Protein AF-A0A8B6H7T1-F1 (afdb_monomer_lite)

Secondary structure (DSSP, 8-state):
--SHHHHHHHHHHHHHHHHHHHHHHHHHHHHT------------SSS-SSSPPPPSSGGG--BS-TT-TT--HHHHHHTTPEE-TT--STTS-SEE--TT-S-EEEEPS--EE-SSEEEEEEEEES--TTGGGSPBPSSEEEEEEEEETTEEEEEEEESSS------------SSPPPGGG--EEEEEEETTTTEEEEEETTT--EEEETTSS--EEBSS-EE-----S-S------SS--SSSS---SS-----------S---TTSTTSS--

Organism: Mytilus galloprovincialis (NCBI:txid29158)

pLDDT: mean 86.05, std 16.71, range [35.59, 98.69]

Structure (mmCIF, N/CA/C/O backbone):
data_AF-A0A8B6H7T1-F1
#
_entry.id   AF-A0A8B6H7T1-F1
#
loop_
_atom_site.group_PDB
_atom_site.id
_atom_site.type_symbol
_atom_site.label_atom_id
_atom_site.label_alt_id
_atom_site.label_comp_id
_atom_site.label_asym_id
_atom_site.label_entity_id
_atom_site.label_seq_id
_atom_site.pdbx_PDB_ins_code
_atom_site.Cartn_x
_atom_site.Cartn_y
_atom_site.Cartn_z
_atom_site.occupancy
_at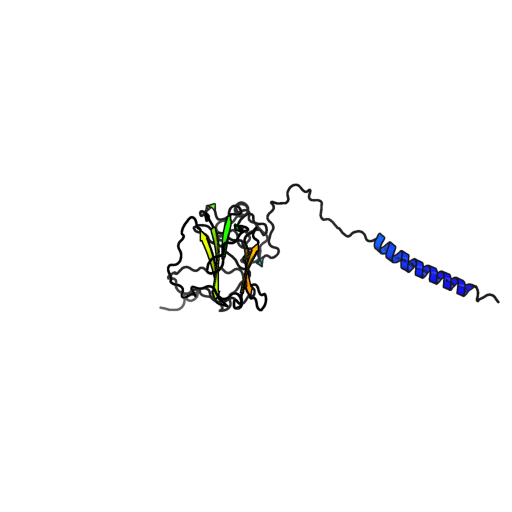om_site.B_iso_or_equiv
_atom_site.auth_seq_id
_atom_site.auth_comp_id
_atom_site.auth_asym_id
_atom_site.auth_atom_id
_atom_site.pdbx_PDB_model_num
ATOM 1 N N . MET A 1 1 ? 23.400 -93.603 19.723 1.00 50.97 1 MET A N 1
ATOM 2 C CA . MET A 1 1 ? 23.000 -92.330 20.373 1.00 50.97 1 MET A CA 1
ATOM 3 C C . MET A 1 1 ? 23.974 -91.205 20.002 1.00 50.97 1 MET A C 1
ATOM 5 O O . MET A 1 1 ? 24.850 -90.888 20.786 1.00 50.97 1 MET A O 1
ATOM 9 N N . SER A 1 2 ? 23.876 -90.616 18.800 1.00 53.06 2 SER A N 1
ATOM 10 C CA . SER A 1 2 ? 24.761 -89.501 18.387 1.00 53.06 2 SER A CA 1
ATOM 11 C C . SER A 1 2 ? 24.172 -88.674 17.228 1.00 53.06 2 SER A C 1
ATOM 13 O O . SER A 1 2 ? 24.757 -88.554 16.160 1.00 53.06 2 SER A O 1
ATOM 15 N N . LYS A 1 3 ? 22.945 -88.152 17.388 1.00 52.53 3 LYS A N 1
ATOM 16 C CA . LYS A 1 3 ? 22.354 -87.184 16.429 1.00 52.53 3 LYS A CA 1
ATOM 17 C C . LYS A 1 3 ? 21.670 -85.972 17.089 1.00 52.53 3 LYS A C 1
ATOM 19 O O . LYS A 1 3 ? 21.499 -84.947 16.438 1.00 52.53 3 LYS A O 1
ATOM 24 N N . ASN A 1 4 ? 21.393 -86.016 18.399 1.00 54.66 4 ASN A N 1
ATOM 25 C CA . ASN A 1 4 ? 20.744 -84.913 19.131 1.00 54.66 4 ASN A CA 1
ATOM 26 C C . ASN A 1 4 ? 21.708 -83.885 19.760 1.00 54.66 4 ASN A C 1
ATOM 28 O O . ASN A 1 4 ? 21.257 -82.832 20.204 1.00 54.66 4 ASN A O 1
ATOM 32 N N . CYS A 1 5 ? 23.023 -84.138 19.757 1.00 54.06 5 CYS A N 1
ATOM 33 C CA . CYS A 1 5 ? 24.026 -83.189 20.267 1.00 54.06 5 CYS A CA 1
ATOM 34 C C . CYS A 1 5 ? 24.424 -82.118 19.222 1.00 54.06 5 CYS A C 1
ATOM 36 O O . CYS A 1 5 ? 24.864 -81.027 19.575 1.00 54.06 5 CYS A O 1
ATOM 38 N N . SER A 1 6 ? 24.203 -82.390 17.928 1.00 57.81 6 SER A N 1
ATOM 39 C CA . SER A 1 6 ? 24.567 -81.484 16.826 1.00 57.81 6 SER A CA 1
ATOM 40 C C . SER A 1 6 ? 23.497 -80.411 16.558 1.00 57.81 6 SER A C 1
ATOM 42 O O . SER A 1 6 ? 23.822 -79.230 16.475 1.00 57.81 6 SER A O 1
ATOM 44 N N . ARG A 1 7 ? 22.201 -80.767 16.551 1.00 60.84 7 ARG A N 1
ATOM 45 C CA . ARG A 1 7 ? 21.102 -79.813 16.277 1.00 60.84 7 ARG A CA 1
ATOM 46 C C . ARG A 1 7 ? 20.970 -78.687 17.307 1.00 60.84 7 ARG A C 1
ATOM 48 O O . ARG A 1 7 ? 20.683 -77.561 16.922 1.00 60.84 7 ARG A O 1
ATOM 55 N N . LYS A 1 8 ? 21.209 -78.961 18.596 1.00 63.28 8 LYS A N 1
ATOM 56 C CA . LYS A 1 8 ? 21.152 -77.927 19.648 1.00 63.28 8 LYS A CA 1
ATOM 57 C C . LYS A 1 8 ? 22.325 -76.943 19.566 1.00 63.28 8 LYS A C 1
ATOM 59 O O . LYS A 1 8 ? 22.121 -75.754 19.779 1.00 63.28 8 LYS A O 1
ATOM 64 N N . ARG A 1 9 ? 23.525 -77.412 19.196 1.00 66.88 9 ARG A N 1
ATOM 65 C CA . ARG A 1 9 ? 24.685 -76.539 18.941 1.00 66.88 9 ARG A CA 1
ATOM 66 C C . ARG A 1 9 ? 24.486 -75.692 17.687 1.00 66.88 9 ARG A C 1
ATOM 68 O O . ARG A 1 9 ? 24.763 -74.503 17.730 1.00 66.88 9 ARG A O 1
ATOM 75 N N . ILE A 1 10 ? 23.933 -76.271 16.618 1.00 70.56 10 ILE A N 1
ATOM 76 C CA . ILE A 1 10 ? 23.592 -75.531 15.393 1.00 70.56 10 ILE A CA 1
ATOM 77 C C . ILE A 1 10 ? 22.524 -74.469 15.683 1.00 70.56 10 ILE A C 1
ATOM 79 O O . ILE A 1 10 ? 22.694 -73.327 15.282 1.00 70.56 10 ILE A O 1
ATOM 83 N N . GLY A 1 11 ? 21.476 -74.801 16.446 1.00 73.38 11 GLY A N 1
ATOM 84 C CA . GLY A 1 11 ? 20.445 -73.835 16.837 1.00 73.38 11 GLY A CA 1
ATOM 85 C C . GLY A 1 11 ? 20.991 -72.671 17.669 1.00 73.38 11 GLY A C 1
ATOM 86 O O . GLY A 1 11 ? 20.643 -71.523 17.408 1.00 73.38 11 GLY A O 1
ATOM 87 N N . LEU A 1 12 ? 21.894 -72.948 18.617 1.00 77.00 12 LEU A N 1
ATOM 88 C CA . LEU A 1 12 ? 22.543 -71.908 19.419 1.00 77.00 12 LEU A CA 1
ATOM 89 C C . LEU A 1 12 ? 23.475 -71.032 18.567 1.00 77.00 12 LEU A C 1
ATOM 91 O O . LEU A 1 12 ? 23.456 -69.816 18.710 1.00 77.00 12 LEU A O 1
ATOM 95 N N . ILE A 1 13 ? 24.236 -71.626 17.643 1.00 80.12 13 ILE A N 1
ATOM 96 C CA . ILE A 1 13 ? 25.098 -70.886 16.710 1.00 80.12 13 ILE A CA 1
ATOM 97 C C . ILE A 1 13 ? 24.252 -70.004 15.783 1.00 80.12 13 ILE A C 1
ATOM 99 O O . ILE A 1 13 ? 24.563 -68.829 15.623 1.00 80.12 13 ILE A O 1
ATOM 103 N N . CYS A 1 14 ? 23.150 -70.519 15.231 1.00 78.81 14 CYS A N 1
ATOM 104 C CA . CYS A 1 14 ? 22.231 -69.727 14.413 1.00 78.81 14 CYS A CA 1
ATOM 105 C C . CYS A 1 14 ? 21.619 -68.568 15.208 1.00 78.81 14 CYS A C 1
ATOM 107 O O . CYS A 1 14 ? 21.549 -67.458 14.692 1.00 78.81 14 CYS A O 1
ATOM 109 N N . LEU A 1 15 ? 21.228 -68.790 16.465 1.00 81.94 15 LEU A N 1
ATOM 110 C CA . LEU A 1 15 ? 20.662 -67.739 17.311 1.00 81.94 15 LEU A CA 1
ATOM 111 C C . LEU A 1 15 ? 21.703 -66.664 17.656 1.00 81.94 15 LEU A C 1
ATOM 113 O O . LEU A 1 15 ? 21.397 -65.478 17.577 1.00 81.94 15 LEU A O 1
ATOM 117 N N . VAL A 1 16 ? 22.948 -67.055 17.944 1.00 84.50 16 VAL A N 1
ATOM 118 C CA . VAL A 1 16 ? 24.054 -66.109 18.166 1.00 84.50 16 VAL A CA 1
ATOM 119 C C . VAL A 1 16 ? 24.356 -65.309 16.899 1.00 84.50 16 VAL A C 1
ATOM 121 O O . VAL A 1 16 ? 24.517 -64.098 16.994 1.00 84.50 16 VAL A O 1
ATOM 124 N N . ILE A 1 17 ? 24.363 -65.937 15.718 1.00 83.50 17 ILE A N 1
ATOM 125 C CA . ILE A 1 17 ? 24.576 -65.247 14.434 1.00 83.50 17 ILE A CA 1
ATOM 126 C C . ILE A 1 17 ? 23.443 -64.256 14.147 1.00 83.50 17 ILE A C 1
ATOM 128 O O . ILE A 1 17 ? 23.717 -63.136 13.723 1.00 83.50 17 ILE A O 1
ATOM 132 N N . VAL A 1 18 ? 22.185 -64.626 14.403 1.00 84.31 18 VAL A N 1
ATOM 133 C CA . VAL A 1 18 ? 21.031 -63.735 14.196 1.00 84.31 18 VAL A CA 1
ATOM 134 C C . VAL A 1 18 ? 21.091 -62.532 15.137 1.00 84.31 18 VAL A C 1
ATOM 136 O O . VAL A 1 18 ? 20.872 -61.409 14.691 1.00 84.31 18 VAL A O 1
ATOM 139 N N . VAL A 1 19 ? 21.448 -62.735 16.409 1.00 84.69 19 VAL A N 1
ATOM 140 C CA . VAL A 1 19 ? 21.612 -61.635 17.374 1.00 84.69 19 VAL A CA 1
ATOM 141 C C . VAL A 1 19 ? 22.792 -60.739 16.989 1.00 84.69 19 VAL A C 1
ATOM 143 O O . VAL A 1 19 ? 22.662 -59.517 17.001 1.00 84.69 19 VAL A O 1
ATOM 146 N N . PHE A 1 20 ? 23.922 -61.319 16.576 1.00 83.94 20 PHE A N 1
ATOM 147 C CA . PHE A 1 20 ? 25.073 -60.546 16.109 1.00 83.94 20 PHE A CA 1
ATOM 148 C C . PHE A 1 20 ? 24.750 -59.740 14.848 1.00 83.94 20 PHE A C 1
ATOM 150 O O . PHE A 1 20 ? 25.116 -58.572 14.769 1.00 83.94 20 PHE A O 1
ATOM 157 N N . ALA A 1 21 ? 24.022 -60.316 13.889 1.00 82.38 21 ALA A N 1
ATOM 158 C CA . ALA A 1 21 ? 23.577 -59.606 12.695 1.00 82.38 21 ALA A CA 1
ATOM 159 C C . ALA A 1 21 ? 22.591 -58.478 13.043 1.00 82.38 21 ALA A C 1
ATOM 161 O O . ALA A 1 21 ? 22.735 -57.370 12.537 1.00 82.38 21 ALA A O 1
ATOM 162 N N . ALA A 1 22 ? 21.643 -58.714 13.955 1.00 82.69 22 ALA A N 1
ATOM 163 C CA . ALA A 1 22 ? 20.668 -57.708 14.378 1.00 82.69 22 ALA A CA 1
ATOM 164 C C . ALA A 1 22 ? 21.296 -56.510 15.112 1.00 82.69 22 ALA A C 1
ATOM 166 O O . ALA A 1 22 ? 20.697 -55.442 15.121 1.00 82.69 22 ALA A O 1
ATOM 167 N N . ILE A 1 23 ? 22.487 -56.662 15.701 1.00 83.00 23 ILE A N 1
ATOM 168 C CA . ILE A 1 23 ? 23.202 -55.573 16.386 1.00 83.00 23 ILE A CA 1
ATOM 169 C C . ILE A 1 23 ? 24.246 -54.932 15.467 1.00 83.00 23 ILE A C 1
ATOM 171 O O . ILE A 1 23 ? 24.310 -53.708 15.359 1.00 83.00 23 ILE A O 1
ATOM 175 N N . LEU A 1 24 ? 25.058 -55.734 14.773 1.00 82.38 24 LEU A N 1
ATOM 176 C CA . LEU A 1 24 ? 26.130 -55.206 13.932 1.00 82.38 24 LEU A CA 1
ATOM 177 C C . LEU A 1 24 ? 25.609 -54.552 12.655 1.00 82.38 24 LEU A C 1
ATOM 179 O O . LEU A 1 24 ? 26.214 -53.583 12.209 1.00 82.38 24 LEU A O 1
ATOM 183 N N . VAL A 1 25 ? 24.503 -55.029 12.072 1.00 81.56 25 VAL A N 1
ATOM 184 C CA . VAL A 1 25 ? 23.966 -54.441 10.835 1.00 81.56 25 VAL A CA 1
ATOM 185 C C . VAL A 1 25 ? 23.448 -53.016 11.070 1.00 81.56 25 VAL A C 1
ATOM 187 O O . VAL A 1 25 ? 23.868 -52.143 10.316 1.00 81.56 25 VAL A O 1
ATOM 190 N N . PRO A 1 26 ? 22.642 -52.707 12.107 1.00 79.69 26 PRO A N 1
ATOM 191 C CA . PRO A 1 26 ? 22.247 -51.325 12.393 1.00 79.69 26 PRO A CA 1
ATOM 192 C C . PRO A 1 26 ? 23.421 -50.423 12.786 1.00 79.69 26 PRO A C 1
ATOM 194 O O . PRO A 1 26 ? 23.489 -49.284 12.337 1.00 79.69 26 PRO A O 1
ATOM 197 N N . VAL A 1 27 ? 24.375 -50.928 13.578 1.00 80.50 27 VAL A N 1
ATOM 198 C CA . VAL A 1 27 ? 25.554 -50.146 13.991 1.00 80.50 27 VAL A CA 1
ATOM 199 C C . VAL A 1 27 ? 26.460 -49.847 12.798 1.00 80.50 27 VAL A C 1
ATOM 201 O O . VAL A 1 27 ? 26.911 -48.717 12.643 1.00 80.50 27 VAL A O 1
ATOM 204 N N . ALA A 1 28 ? 26.691 -50.820 11.914 1.00 78.62 28 ALA A N 1
ATOM 205 C CA . ALA A 1 28 ? 27.421 -50.599 10.672 1.00 78.62 28 ALA A CA 1
ATOM 206 C C . ALA A 1 28 ? 26.634 -49.703 9.706 1.00 78.62 28 ALA A C 1
ATOM 208 O O . ALA A 1 28 ? 27.241 -48.897 9.008 1.00 78.62 28 ALA A O 1
ATOM 209 N N . TYR A 1 29 ? 25.302 -49.794 9.675 1.00 76.38 29 TYR A N 1
ATOM 210 C CA . TYR A 1 29 ? 24.445 -48.919 8.873 1.00 76.38 29 TYR A CA 1
ATOM 211 C C . TYR A 1 29 ? 24.540 -47.454 9.327 1.00 76.38 29 TYR A C 1
ATOM 213 O O . TYR A 1 29 ? 24.715 -46.573 8.488 1.00 76.38 29 TYR A O 1
ATOM 221 N N . GLU A 1 30 ? 24.534 -47.185 10.635 1.00 72.62 30 GLU A N 1
ATOM 222 C CA . GLU A 1 30 ? 24.758 -45.830 11.162 1.00 72.62 30 GLU A CA 1
ATOM 223 C C . GLU A 1 30 ? 26.222 -45.381 11.005 1.00 72.62 30 GLU A C 1
ATOM 225 O O . GLU A 1 30 ? 26.474 -44.246 10.609 1.00 72.62 30 GLU A O 1
ATOM 230 N N . ALA A 1 31 ? 27.206 -46.266 11.205 1.00 71.56 31 ALA A N 1
ATOM 231 C CA . ALA A 1 31 ? 28.627 -45.935 11.032 1.00 71.56 31 ALA A CA 1
ATOM 232 C C . ALA A 1 31 ? 29.032 -45.709 9.562 1.00 71.56 31 ALA A C 1
ATOM 234 O O . ALA A 1 31 ? 29.985 -44.984 9.281 1.00 71.56 31 ALA A O 1
ATOM 235 N N . THR A 1 32 ? 28.318 -46.316 8.608 1.00 66.06 32 THR A N 1
ATOM 236 C CA . THR A 1 32 ? 28.540 -46.128 7.163 1.00 66.06 32 THR A CA 1
ATOM 237 C C . THR A 1 32 ? 27.624 -45.082 6.545 1.00 66.06 32 THR A C 1
ATOM 239 O O . THR A 1 32 ? 27.734 -44.820 5.340 1.00 66.06 32 THR A O 1
ATOM 242 N N . ARG A 1 33 ? 26.777 -44.419 7.347 1.00 64.69 33 ARG A N 1
ATOM 243 C CA . ARG A 1 33 ? 26.047 -43.225 6.931 1.00 64.69 33 ARG A CA 1
ATOM 244 C C . ARG A 1 33 ? 27.055 -42.114 6.643 1.00 64.69 33 ARG A C 1
ATOM 246 O O . ARG A 1 33 ? 27.354 -41.266 7.475 1.00 64.69 33 ARG A O 1
ATOM 253 N N . LYS A 1 34 ? 27.586 -42.116 5.419 1.00 47.94 34 LYS A N 1
ATOM 254 C CA . LYS A 1 34 ? 28.284 -40.974 4.840 1.00 47.94 34 LYS A CA 1
ATOM 255 C C . LYS A 1 34 ? 27.327 -39.802 4.919 1.00 47.94 34 LYS A C 1
ATOM 257 O O . LYS A 1 34 ? 26.255 -39.830 4.310 1.00 47.94 34 LYS A O 1
ATOM 262 N N . ASP A 1 35 ? 27.727 -38.810 5.697 1.00 52.62 35 ASP A N 1
ATOM 263 C CA . ASP A 1 35 ? 27.016 -37.561 5.853 1.00 52.62 35 ASP A CA 1
ATOM 264 C C . ASP A 1 35 ? 26.788 -36.981 4.449 1.00 52.62 35 ASP A C 1
ATOM 266 O O . ASP A 1 35 ? 27.714 -36.521 3.780 1.00 52.62 35 ASP A O 1
ATOM 270 N N . LYS A 1 36 ? 25.552 -37.056 3.939 1.00 47.53 36 LYS A N 1
ATOM 271 C CA . LYS A 1 36 ? 25.154 -36.403 2.681 1.00 47.53 36 LYS A CA 1
ATOM 272 C C . LYS A 1 36 ? 24.979 -34.899 2.905 1.00 47.53 36 LYS A C 1
ATOM 274 O O . LYS A 1 36 ? 24.087 -34.275 2.337 1.00 47.53 36 LYS A O 1
ATOM 279 N N . ARG A 1 37 ? 25.871 -34.295 3.686 1.00 49.47 37 ARG A N 1
ATOM 280 C CA . ARG A 1 37 ? 26.111 -32.860 3.684 1.00 49.47 37 ARG A CA 1
ATOM 281 C C . ARG A 1 37 ? 27.049 -32.563 2.515 1.00 49.47 37 ARG A C 1
ATOM 283 O O . ARG A 1 37 ? 28.225 -32.272 2.689 1.00 49.47 37 ARG A O 1
ATOM 290 N N . LYS A 1 38 ? 26.533 -32.736 1.294 1.00 37.03 38 LYS A N 1
ATOM 291 C CA . LYS A 1 38 ? 27.221 -32.263 0.095 1.00 37.03 38 LYS A CA 1
ATOM 292 C C . LYS A 1 38 ? 27.050 -30.752 0.011 1.00 37.03 38 LYS A C 1
ATOM 294 O O . LYS A 1 38 ? 25.950 -30.264 -0.228 1.00 37.03 38 LYS A O 1
ATOM 299 N N . ASP A 1 39 ? 28.178 -30.087 0.227 1.00 43.78 39 ASP A N 1
ATOM 300 C CA . ASP A 1 39 ? 28.611 -28.844 -0.401 1.00 43.78 39 ASP A CA 1
ATOM 301 C C . ASP A 1 39 ? 27.650 -27.655 -0.336 1.00 43.78 39 ASP A C 1
ATOM 303 O O . ASP A 1 39 ? 27.262 -27.075 -1.349 1.00 43.78 39 ASP A O 1
ATOM 307 N N . THR A 1 40 ? 27.421 -27.153 0.877 1.00 39.28 40 THR A N 1
ATOM 308 C CA . THR A 1 40 ? 27.580 -25.706 1.046 1.00 39.28 40 THR A CA 1
ATOM 309 C C . THR A 1 40 ? 29.078 -25.435 0.987 1.00 39.28 40 THR A C 1
ATOM 311 O O . THR A 1 40 ? 29.789 -25.565 1.982 1.00 39.28 40 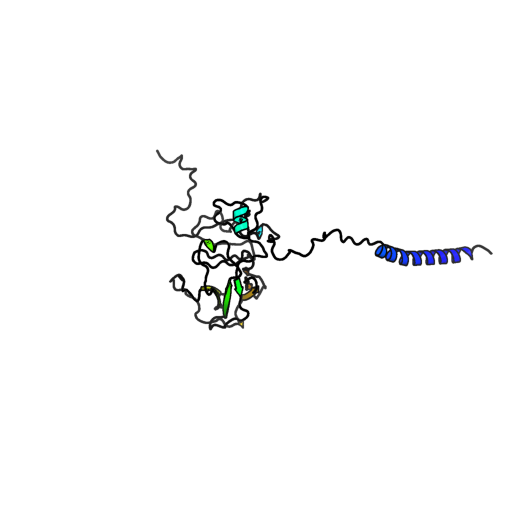THR A O 1
ATOM 314 N N . GLY A 1 41 ? 29.571 -25.132 -0.215 1.00 36.25 41 GLY A N 1
ATOM 315 C CA . GLY A 1 41 ? 30.915 -24.608 -0.388 1.00 36.25 41 GLY A CA 1
ATOM 316 C C . GLY A 1 41 ? 31.133 -23.467 0.601 1.00 36.25 41 GLY A C 1
ATOM 317 O O . GLY A 1 41 ? 30.292 -22.574 0.725 1.00 36.25 41 GLY A O 1
ATOM 318 N N . SER A 1 42 ? 32.252 -23.545 1.316 1.00 37.22 42 SER A N 1
ATOM 319 C CA . SER A 1 42 ? 32.801 -22.472 2.132 1.00 37.22 42 SER A CA 1
ATOM 320 C C . SER A 1 42 ? 32.912 -21.209 1.279 1.00 37.22 42 SER A C 1
ATOM 322 O O . SER A 1 42 ? 33.904 -20.992 0.587 1.00 37.22 42 SER A O 1
ATOM 324 N N . LYS A 1 43 ? 31.875 -20.369 1.296 1.00 37.31 43 LYS A N 1
ATOM 325 C CA . LYS A 1 43 ? 32.059 -18.946 1.065 1.00 37.31 43 LYS A CA 1
ATOM 326 C C . LYS A 1 43 ? 32.576 -18.405 2.379 1.00 37.31 43 LYS A C 1
ATOM 328 O O . LYS A 1 43 ? 31.859 -18.392 3.375 1.00 37.31 43 LYS A O 1
ATOM 333 N N . ASN A 1 44 ? 33.850 -18.042 2.358 1.00 35.59 44 ASN A N 1
ATOM 334 C CA . ASN A 1 44 ? 34.490 -17.274 3.405 1.00 35.59 44 ASN A CA 1
ATOM 335 C C . ASN A 1 44 ? 33.539 -16.160 3.859 1.00 35.59 44 ASN A C 1
ATOM 337 O O . ASN A 1 44 ? 33.039 -15.384 3.040 1.00 35.59 44 ASN A O 1
ATOM 341 N N . ASN A 1 45 ? 33.272 -16.123 5.161 1.00 48.12 45 ASN A N 1
ATOM 342 C CA . ASN A 1 45 ? 32.657 -14.977 5.801 1.00 48.12 45 ASN A CA 1
ATOM 343 C C . ASN A 1 45 ? 33.644 -13.817 5.716 1.00 48.12 45 ASN A C 1
ATOM 345 O O . ASN A 1 45 ? 34.521 -13.712 6.565 1.00 48.12 45 ASN A O 1
ATOM 349 N N . ASP A 1 46 ? 33.486 -12.988 4.685 1.00 43.84 46 ASP A N 1
ATOM 350 C CA . ASP A 1 46 ? 33.916 -11.588 4.727 1.00 43.84 46 ASP A CA 1
ATOM 351 C C . ASP A 1 46 ? 33.140 -10.676 3.744 1.00 43.84 46 ASP A C 1
ATOM 353 O O . ASP A 1 46 ? 33.693 -9.779 3.117 1.00 43.84 46 ASP A O 1
ATOM 357 N N . GLY A 1 47 ? 31.827 -10.904 3.555 1.00 44.94 47 GLY A N 1
ATOM 358 C CA . GLY A 1 47 ? 31.014 -10.030 2.686 1.00 44.94 47 GLY A CA 1
ATOM 359 C C . GLY A 1 47 ? 29.562 -10.459 2.450 1.00 44.94 47 GLY A C 1
ATOM 360 O O . GLY A 1 47 ? 29.190 -10.747 1.317 1.00 44.94 47 GLY A O 1
ATOM 361 N N . GLY A 1 48 ? 28.725 -10.524 3.496 1.00 42.59 48 GLY A N 1
ATOM 362 C CA . GLY A 1 48 ? 27.406 -11.182 3.410 1.00 42.59 48 GLY A CA 1
ATOM 363 C C . GLY A 1 48 ? 26.174 -10.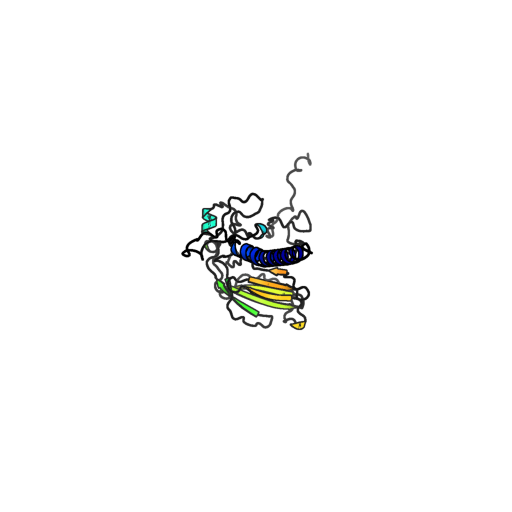425 3.916 1.00 42.59 48 GLY A C 1
ATOM 364 O O . GLY A 1 48 ? 25.130 -11.052 4.034 1.00 42.59 48 GLY A O 1
ATOM 365 N N . ILE A 1 49 ? 26.254 -9.124 4.218 1.00 53.66 49 ILE A N 1
ATOM 366 C CA . ILE A 1 49 ? 25.079 -8.317 4.630 1.00 53.66 49 ILE A CA 1
ATOM 367 C C . ILE A 1 49 ? 24.525 -7.457 3.470 1.00 53.66 49 ILE A C 1
ATOM 369 O O . ILE A 1 49 ? 23.386 -7.008 3.524 1.00 53.66 49 ILE A O 1
ATOM 373 N N . ASN A 1 50 ? 25.276 -7.306 2.370 1.00 60.84 50 ASN A N 1
ATOM 374 C CA . ASN A 1 50 ? 25.021 -6.265 1.359 1.00 60.84 50 ASN A CA 1
ATOM 375 C C . ASN A 1 50 ? 24.601 -6.769 -0.037 1.00 60.84 50 ASN A C 1
ATOM 377 O O . ASN A 1 50 ? 24.549 -5.971 -0.967 1.00 60.84 50 ASN A O 1
ATOM 381 N N . THR A 1 51 ? 24.343 -8.069 -0.245 1.00 78.88 51 THR A N 1
ATOM 382 C CA . THR A 1 51 ? 23.908 -8.555 -1.575 1.00 78.88 51 THR A CA 1
ATOM 383 C C . THR A 1 51 ? 22.378 -8.586 -1.667 1.00 78.88 51 THR A C 1
ATOM 385 O O . THR A 1 51 ? 21.757 -9.275 -0.856 1.00 78.88 51 THR A O 1
ATOM 388 N N . PRO A 1 52 ? 21.752 -7.903 -2.645 1.00 84.44 52 PRO A N 1
ATOM 389 C CA . PRO A 1 52 ? 20.307 -7.958 -2.862 1.00 84.44 52 PRO A CA 1
ATOM 390 C C . PRO A 1 52 ? 19.799 -9.389 -3.120 1.00 84.44 52 PRO A C 1
ATOM 392 O O . PRO A 1 52 ? 20.310 -10.099 -3.987 1.00 84.44 52 PRO A O 1
ATOM 395 N N . GLN A 1 53 ? 18.767 -9.807 -2.389 1.00 90.69 53 GLN A N 1
ATOM 396 C CA . GLN A 1 53 ? 18.117 -11.113 -2.489 1.00 90.69 53 GLN A CA 1
ATOM 397 C C . GLN A 1 53 ? 16.798 -11.000 -3.256 1.00 90.69 53 GLN A C 1
ATOM 399 O O . GLN A 1 53 ? 15.933 -10.186 -2.924 1.00 90.69 53 GLN A O 1
ATOM 404 N N . ALA A 1 54 ? 16.627 -11.845 -4.272 1.00 92.06 54 ALA A N 1
ATOM 405 C CA . ALA A 1 54 ? 15.402 -11.882 -5.060 1.00 92.06 54 ALA A CA 1
ATOM 406 C C . ALA A 1 54 ? 14.245 -12.544 -4.286 1.00 92.06 54 ALA A C 1
ATOM 408 O O . ALA A 1 54 ? 14.489 -13.487 -3.529 1.00 92.06 54 ALA A O 1
ATOM 409 N N . PRO A 1 55 ? 12.986 -12.111 -4.499 1.00 90.75 55 PRO A N 1
ATOM 410 C CA . PRO A 1 55 ? 11.822 -12.849 -4.020 1.00 90.75 55 PRO A CA 1
ATOM 411 C C . PRO A 1 55 ? 11.811 -14.280 -4.568 1.00 90.75 55 PRO A C 1
ATOM 413 O O . PRO A 1 55 ? 12.150 -14.499 -5.733 1.00 90.75 55 PRO A O 1
ATOM 416 N N . GLU A 1 56 ? 11.377 -15.243 -3.751 1.00 88.44 56 GLU A N 1
ATOM 417 C CA . GLU A 1 56 ? 11.328 -16.664 -4.133 1.00 88.44 56 GLU A CA 1
ATOM 418 C C . GLU A 1 56 ? 10.443 -16.907 -5.361 1.00 88.44 56 GLU A C 1
ATOM 420 O O . GLU A 1 56 ? 10.759 -17.735 -6.216 1.00 88.44 56 GLU A O 1
ATOM 425 N N . LYS A 1 57 ? 9.327 -16.174 -5.463 1.00 89.44 57 LYS A N 1
ATOM 426 C CA . LYS A 1 57 ? 8.375 -16.279 -6.572 1.00 89.44 57 LYS A CA 1
ATOM 427 C C . LYS A 1 57 ? 8.409 -15.025 -7.435 1.00 89.44 57 LYS A C 1
ATOM 429 O O . LYS A 1 57 ? 8.335 -13.908 -6.927 1.00 89.44 57 LYS A O 1
ATOM 434 N N . GLN A 1 58 ? 8.388 -15.201 -8.758 1.00 88.56 58 GLN A N 1
ATOM 435 C CA . GLN A 1 58 ? 8.274 -14.082 -9.706 1.00 88.56 58 GLN A CA 1
ATOM 436 C C . GLN A 1 58 ? 7.000 -13.246 -9.490 1.00 88.56 58 GLN A C 1
ATOM 438 O O . GLN A 1 58 ? 7.016 -12.035 -9.689 1.00 88.56 58 GLN A O 1
ATOM 443 N N . THR A 1 59 ? 5.921 -13.861 -8.998 1.00 88.56 59 THR A N 1
ATOM 444 C CA . THR A 1 59 ? 4.655 -13.184 -8.666 1.00 88.56 59 THR A CA 1
ATOM 445 C C . THR A 1 59 ? 4.746 -12.250 -7.458 1.00 88.56 59 THR A C 1
ATOM 447 O O . THR A 1 59 ? 3.814 -11.498 -7.204 1.00 88.56 59 THR A O 1
ATOM 450 N N . GLN A 1 60 ? 5.833 -12.309 -6.686 1.00 89.50 60 GLN A N 1
ATOM 451 C CA . GLN A 1 60 ? 6.102 -11.400 -5.566 1.00 89.50 60 GLN A CA 1
ATOM 452 C C . GLN A 1 60 ? 7.046 -10.258 -5.961 1.00 89.50 60 GLN A C 1
ATOM 454 O O . GLN A 1 60 ? 7.334 -9.392 -5.136 1.00 89.50 60 GLN A O 1
ATOM 459 N N . ARG A 1 61 ? 7.554 -10.254 -7.200 1.00 92.81 61 ARG A N 1
ATOM 460 C CA . ARG A 1 61 ? 8.395 -9.167 -7.699 1.00 92.81 61 ARG A CA 1
ATOM 461 C C . ARG A 1 61 ? 7.542 -7.921 -7.882 1.00 92.81 61 ARG A C 1
ATOM 463 O O . ARG A 1 61 ? 6.537 -7.953 -8.587 1.00 92.81 61 ARG A O 1
ATOM 470 N N . ILE A 1 62 ? 7.987 -6.831 -7.272 1.00 92.94 62 ILE A N 1
ATOM 471 C CA . ILE A 1 62 ? 7.417 -5.501 -7.461 1.00 92.94 62 ILE A CA 1
ATOM 472 C C . ILE A 1 62 ? 8.395 -4.690 -8.300 1.00 92.94 62 ILE A C 1
ATOM 474 O O . ILE A 1 62 ? 9.599 -4.707 -8.033 1.00 92.94 62 ILE A O 1
ATOM 478 N N . ASP A 1 63 ? 7.866 -4.029 -9.325 1.00 93.56 63 ASP A N 1
ATOM 479 C CA . ASP A 1 63 ? 8.642 -3.260 -10.292 1.00 93.56 63 ASP A CA 1
ATOM 480 C C . ASP A 1 63 ? 9.357 -2.083 -9.611 1.00 93.56 63 ASP A C 1
ATOM 482 O O . ASP A 1 63 ? 8.726 -1.245 -8.968 1.00 93.56 63 ASP A O 1
ATOM 486 N N . CYS A 1 64 ? 10.683 -2.039 -9.743 1.00 92.75 64 CYS A N 1
ATOM 487 C CA . CYS A 1 64 ? 11.534 -0.961 -9.229 1.00 92.75 64 CYS A CA 1
ATOM 488 C C . CYS A 1 64 ? 11.848 0.101 -10.305 1.00 92.75 64 CYS A C 1
ATOM 490 O O . CYS A 1 64 ? 12.447 1.149 -10.035 1.00 92.75 64 CYS A O 1
ATOM 492 N N . PHE A 1 65 ? 11.421 -0.141 -11.544 1.00 92.94 65 PHE A N 1
ATOM 493 C CA . PHE A 1 65 ? 11.574 0.763 -12.677 1.00 92.94 65 PHE A CA 1
ATOM 494 C C . PHE A 1 65 ? 10.240 0.993 -13.416 1.00 92.94 65 PHE A C 1
ATOM 496 O O . PHE A 1 65 ? 10.170 0.830 -14.636 1.00 92.94 65 PHE A O 1
ATOM 503 N N . PRO A 1 66 ? 9.175 1.414 -12.702 1.00 91.56 66 PRO A N 1
ATOM 504 C CA . PRO A 1 66 ? 7.815 1.461 -13.241 1.00 91.56 66 PRO A CA 1
ATOM 505 C C . PRO A 1 66 ? 7.638 2.425 -14.417 1.00 91.56 66 PRO A C 1
ATOM 507 O O . PRO A 1 66 ? 6.706 2.266 -15.204 1.00 91.56 66 PRO A O 1
ATOM 510 N N . GLU A 1 67 ? 8.521 3.414 -14.586 1.00 88.56 67 GLU A N 1
ATOM 511 C CA . GLU A 1 67 ? 8.466 4.293 -15.755 1.00 88.56 67 GLU A CA 1
ATOM 512 C C . GLU A 1 67 ? 8.792 3.568 -17.068 1.00 88.56 67 GLU A C 1
ATOM 514 O O . GLU A 1 67 ? 8.425 4.065 -18.126 1.00 88.56 67 GLU A O 1
ATOM 519 N N . ASN A 1 68 ? 9.517 2.443 -17.015 1.00 81.12 68 ASN A N 1
ATOM 520 C CA . ASN A 1 68 ? 9.990 1.632 -18.144 1.00 81.12 68 ASN A CA 1
ATOM 521 C C . ASN A 1 68 ? 10.711 2.378 -19.296 1.00 81.12 68 ASN A C 1
ATOM 523 O O . ASN A 1 68 ? 11.074 1.772 -20.304 1.00 81.12 68 ASN A O 1
ATOM 527 N N . VAL A 1 69 ? 11.008 3.674 -19.153 1.00 85.88 69 VAL A N 1
ATOM 528 C CA . VAL A 1 69 ? 11.746 4.463 -20.147 1.00 85.88 69 VAL A CA 1
ATOM 529 C C . VAL A 1 69 ? 13.251 4.295 -19.946 1.00 85.88 69 VAL A C 1
ATOM 531 O O . VAL A 1 69 ? 13.833 4.792 -18.981 1.00 85.88 69 VAL A O 1
ATOM 534 N N . GLY A 1 70 ? 13.900 3.624 -20.899 1.00 88.50 70 GLY A N 1
ATOM 535 C CA . GLY A 1 70 ? 15.357 3.501 -20.940 1.00 88.50 70 GLY A CA 1
ATOM 536 C C . GLY A 1 70 ? 15.938 2.627 -19.829 1.00 88.50 70 GLY A C 1
ATOM 537 O O . GLY A 1 70 ? 17.015 2.955 -19.326 1.00 88.50 70 GLY A O 1
ATOM 538 N N . LEU A 1 71 ? 15.224 1.562 -19.445 1.00 92.75 71 LEU A N 1
ATOM 539 C CA . LEU A 1 71 ? 15.689 0.539 -18.508 1.00 92.75 71 LEU A CA 1
ATOM 540 C C . LEU A 1 71 ? 16.972 -0.134 -19.028 1.00 92.75 71 LEU A C 1
ATOM 542 O O . LEU A 1 71 ? 17.004 -0.660 -20.138 1.00 92.75 71 LEU A O 1
ATOM 546 N N . THR A 1 72 ? 18.008 -0.159 -18.191 1.00 94.81 72 THR A N 1
ATOM 547 C CA . THR A 1 72 ? 19.245 -0.927 -18.392 1.00 94.81 72 THR A CA 1
ATOM 548 C C . THR A 1 72 ? 19.613 -1.650 -17.097 1.00 94.81 72 THR A C 1
ATOM 550 O O . THR A 1 72 ? 19.117 -1.294 -16.024 1.00 94.81 72 THR A O 1
ATOM 553 N N . GLU A 1 73 ? 20.486 -2.658 -17.182 1.00 95.56 73 GLU A N 1
ATOM 554 C CA . GLU A 1 73 ? 20.996 -3.363 -15.998 1.00 95.56 73 GLU A CA 1
ATOM 555 C C . GLU A 1 73 ? 21.649 -2.390 -15.004 1.00 95.56 73 GLU A C 1
ATOM 557 O O . GLU A 1 73 ? 21.339 -2.429 -13.813 1.00 95.56 73 GLU A O 1
ATOM 562 N N . ASP A 1 74 ? 22.470 -1.464 -15.501 1.00 95.12 74 ASP A N 1
ATOM 563 C CA . ASP A 1 74 ? 23.176 -0.486 -14.669 1.00 95.12 74 ASP A CA 1
ATOM 564 C C . ASP A 1 74 ? 22.209 0.457 -13.950 1.00 95.12 74 ASP A C 1
ATOM 566 O O . ASP A 1 74 ? 22.268 0.575 -12.730 1.00 95.12 74 ASP A O 1
ATOM 570 N N . LYS A 1 75 ? 21.225 1.026 -14.657 1.00 93.56 75 LYS A N 1
ATOM 571 C CA . LYS A 1 75 ? 20.213 1.903 -14.042 1.00 93.56 75 LYS A CA 1
ATOM 572 C C . LYS A 1 75 ? 19.347 1.185 -13.008 1.00 93.56 75 LYS A C 1
ATOM 574 O O . LYS A 1 75 ? 18.882 1.801 -12.050 1.00 93.56 75 LYS A O 1
ATOM 579 N N . CYS A 1 76 ? 19.099 -0.110 -13.201 1.00 93.94 76 CYS A N 1
ATOM 580 C CA . CYS A 1 76 ? 18.406 -0.919 -12.204 1.00 93.94 76 CYS A CA 1
ATOM 581 C C . CYS A 1 76 ? 19.263 -1.097 -10.941 1.00 93.94 76 CYS A C 1
ATOM 583 O O . CYS A 1 76 ? 18.775 -0.934 -9.822 1.00 93.94 76 CYS A O 1
ATOM 585 N N . LYS A 1 77 ? 20.557 -1.387 -11.109 1.00 92.88 77 LYS A N 1
ATOM 586 C CA . LYS A 1 77 ? 21.498 -1.553 -9.994 1.00 92.88 77 LYS A CA 1
ATOM 587 C C . LYS A 1 77 ? 21.802 -0.243 -9.272 1.00 92.88 77 LYS A C 1
ATOM 589 O O . LYS A 1 77 ? 21.946 -0.265 -8.057 1.00 92.88 77 LYS A O 1
ATOM 594 N N . GLU A 1 78 ? 21.813 0.893 -9.968 1.00 91.44 78 GLU A N 1
ATOM 595 C CA . GLU A 1 78 ? 21.917 2.234 -9.367 1.00 91.44 78 GLU A CA 1
ATOM 596 C C . GLU A 1 78 ? 20.779 2.512 -8.370 1.00 91.44 78 GLU A C 1
ATOM 598 O O . GLU A 1 78 ? 20.962 3.236 -7.394 1.00 91.44 78 GLU A O 1
ATOM 603 N N . ARG A 1 79 ? 19.610 1.885 -8.567 1.00 89.56 79 ARG A N 1
ATOM 604 C CA . ARG A 1 79 ? 18.479 1.901 -7.622 1.00 89.56 79 ARG A CA 1
ATOM 605 C C . ARG A 1 79 ? 18.612 0.903 -6.474 1.00 89.56 79 ARG A C 1
ATOM 607 O O . ARG A 1 79 ? 17.678 0.758 -5.692 1.00 89.56 79 ARG A O 1
ATOM 614 N N . ASN A 1 80 ? 19.735 0.197 -6.366 1.00 90.25 80 ASN A N 1
ATOM 615 C CA . ASN A 1 80 ? 19.915 -0.942 -5.464 1.00 90.25 80 ASN A CA 1
ATOM 616 C C . ASN A 1 80 ? 18.857 -2.041 -5.677 1.00 90.25 80 ASN A C 1
ATOM 618 O O . ASN A 1 80 ? 18.464 -2.738 -4.739 1.00 90.25 80 ASN A O 1
ATOM 622 N N . CYS A 1 81 ? 18.383 -2.183 -6.916 1.00 92.62 81 CYS A N 1
ATOM 623 C CA . CYS A 1 81 ? 17.414 -3.194 -7.313 1.00 92.62 81 CYS A CA 1
ATOM 624 C C . CYS A 1 81 ? 18.079 -4.352 -8.057 1.00 92.62 81 CYS A C 1
ATOM 626 O O . CYS A 1 81 ? 19.255 -4.303 -8.423 1.00 92.62 81 CYS A O 1
ATOM 628 N N . ILE A 1 82 ? 17.323 -5.433 -8.240 1.00 94.44 82 ILE A N 1
ATOM 629 C CA . ILE A 1 82 ? 17.805 -6.642 -8.904 1.00 94.44 82 ILE A CA 1
ATOM 630 C C . ILE A 1 82 ? 17.358 -6.613 -10.356 1.00 94.44 82 ILE A C 1
ATOM 632 O O . ILE A 1 82 ? 16.166 -6.483 -10.638 1.00 94.44 82 ILE A O 1
ATOM 636 N N . TYR A 1 83 ? 18.323 -6.781 -11.258 1.00 95.62 83 TYR A N 1
ATOM 637 C CA . TYR A 1 83 ? 18.071 -6.968 -12.678 1.00 95.62 83 TYR A CA 1
ATOM 638 C C . TYR A 1 83 ? 18.132 -8.454 -13.046 1.00 95.62 83 TYR A C 1
ATOM 640 O O . TYR A 1 83 ? 19.111 -9.137 -12.748 1.00 95.62 83 TYR A O 1
ATOM 648 N N . ASP A 1 84 ? 17.097 -8.951 -13.715 1.00 94.94 84 ASP A N 1
ATOM 649 C CA . ASP A 1 84 ? 16.990 -10.321 -14.202 1.00 94.94 84 ASP A CA 1
ATOM 650 C C . ASP A 1 84 ? 16.721 -10.334 -15.709 1.00 94.94 84 ASP A C 1
ATOM 652 O O . ASP A 1 84 ? 15.599 -10.135 -16.180 1.00 94.94 84 ASP A O 1
ATOM 656 N N . LYS A 1 85 ? 17.779 -10.618 -16.471 1.00 92.69 85 LYS A N 1
ATOM 657 C CA . LYS A 1 85 ? 17.734 -10.746 -17.933 1.00 92.69 85 LYS A CA 1
ATOM 658 C C . LYS A 1 85 ? 17.027 -12.011 -18.432 1.00 92.69 85 LYS A C 1
ATOM 660 O O . LYS A 1 85 ? 16.800 -12.134 -19.629 1.00 92.69 85 LYS A O 1
ATOM 665 N N . SER A 1 86 ? 16.736 -12.972 -17.552 1.00 90.56 86 SER A N 1
ATOM 666 C CA . SER A 1 86 ? 16.114 -14.251 -17.924 1.00 90.56 86 SER A CA 1
ATOM 667 C C . SER A 1 86 ? 14.584 -14.202 -17.949 1.00 90.56 86 SER A C 1
ATOM 669 O O . SER A 1 86 ? 13.938 -15.188 -18.308 1.00 90.56 86 SER A O 1
ATOM 671 N N . VAL A 1 87 ? 13.991 -13.061 -17.582 1.00 89.00 87 VAL A N 1
ATOM 672 C CA . VAL A 1 87 ? 12.540 -12.871 -17.602 1.00 89.00 87 VAL A CA 1
ATOM 673 C C . VAL A 1 87 ? 12.012 -12.990 -19.029 1.00 89.00 87 VAL A C 1
ATOM 675 O O . VAL A 1 87 ? 12.328 -12.190 -19.903 1.00 89.00 87 VAL A O 1
ATOM 678 N N . THR A 1 88 ? 11.178 -14.003 -19.239 1.00 86.25 88 THR A N 1
ATOM 679 C CA . THR A 1 88 ? 10.543 -14.326 -20.527 1.00 86.25 88 THR A CA 1
ATOM 680 C C . THR A 1 88 ? 9.022 -14.204 -20.471 1.00 86.25 88 THR A C 1
ATOM 682 O O . THR A 1 88 ? 8.364 -14.163 -21.507 1.00 86.25 88 THR A O 1
ATOM 685 N N . VAL A 1 89 ? 8.451 -14.131 -19.265 1.00 86.88 89 VAL A N 1
ATOM 686 C CA . VAL A 1 89 ? 7.008 -14.019 -19.047 1.00 86.88 89 VAL A CA 1
ATOM 687 C C . VAL A 1 89 ? 6.589 -12.552 -19.196 1.00 86.88 89 VAL A C 1
ATOM 689 O O . VAL A 1 89 ? 7.100 -11.706 -18.457 1.00 86.88 89 VAL A O 1
ATOM 692 N N . PRO A 1 90 ? 5.651 -12.225 -20.105 1.00 86.94 90 PRO A N 1
ATOM 693 C CA . PRO A 1 90 ? 5.177 -10.858 -20.282 1.00 86.94 90 PRO A CA 1
ATOM 694 C C . PRO A 1 90 ? 4.633 -10.248 -18.984 1.00 86.94 90 PRO A C 1
ATOM 696 O O . PRO A 1 90 ? 3.850 -10.875 -18.271 1.00 86.94 90 PRO A O 1
ATOM 699 N N . GLY A 1 91 ? 5.032 -9.008 -18.698 1.00 88.06 91 GLY A N 1
ATOM 700 C CA . GLY A 1 91 ? 4.573 -8.236 -17.539 1.00 88.06 91 GLY A CA 1
ATOM 701 C C . GLY A 1 91 ? 5.348 -8.484 -16.241 1.00 88.06 91 GLY A C 1
ATOM 702 O O . GLY A 1 91 ? 5.335 -7.616 -15.372 1.00 88.06 91 GLY A O 1
ATOM 703 N N . VAL A 1 92 ? 6.075 -9.600 -16.112 1.00 92.75 92 VAL A N 1
ATOM 704 C CA . VAL A 1 92 ? 6.997 -9.793 -14.982 1.00 92.75 92 VAL A CA 1
ATOM 705 C C . VAL A 1 92 ? 8.105 -8.733 -15.073 1.00 92.75 92 VAL A C 1
ATOM 707 O O . VAL A 1 92 ? 8.734 -8.619 -16.125 1.00 92.75 92 VAL A O 1
ATOM 710 N N . PRO A 1 93 ? 8.392 -7.967 -14.006 1.00 94.31 93 PRO A N 1
ATOM 711 C CA . PRO A 1 93 ? 9.426 -6.942 -14.066 1.00 94.31 93 PRO A CA 1
ATOM 712 C C . PRO A 1 93 ? 10.826 -7.570 -14.127 1.00 94.31 93 PRO A C 1
ATOM 714 O O . PRO A 1 93 ? 11.193 -8.399 -13.285 1.00 94.31 93 PRO A O 1
ATOM 717 N N . SER A 1 94 ? 11.630 -7.138 -15.104 1.00 94.81 94 SER A N 1
ATOM 718 C CA . SER A 1 94 ? 13.059 -7.473 -15.190 1.00 94.81 94 SER A CA 1
ATOM 719 C C . SER A 1 94 ? 13.904 -6.676 -14.195 1.00 94.81 94 SER A C 1
ATOM 721 O O . SER A 1 94 ? 14.989 -7.126 -13.855 1.00 94.81 94 SER A O 1
ATOM 723 N N . CYS A 1 95 ? 13.424 -5.524 -13.712 1.00 95.19 95 CYS A N 1
ATOM 724 C CA . CYS A 1 95 ? 14.035 -4.764 -12.620 1.00 95.19 95 CYS A CA 1
ATOM 725 C C . CYS A 1 95 ? 13.075 -4.696 -11.432 1.00 95.19 95 CYS A C 1
ATOM 727 O O . CYS A 1 95 ? 12.007 -4.098 -11.529 1.00 95.19 95 CYS A O 1
ATOM 729 N N . PHE A 1 96 ? 13.432 -5.302 -10.306 1.00 94.44 96 PHE A N 1
ATOM 730 C CA . PHE A 1 96 ? 12.517 -5.436 -9.174 1.00 94.44 96 PHE A CA 1
ATOM 731 C C . PHE A 1 96 ? 13.208 -5.220 -7.834 1.00 94.44 96 PHE A C 1
ATOM 733 O O . PHE A 1 96 ? 14.428 -5.350 -7.698 1.00 94.44 96 PHE A O 1
ATOM 740 N N . PHE A 1 97 ? 12.402 -4.887 -6.831 1.00 92.88 97 PHE A N 1
ATOM 741 C CA . PHE A 1 97 ? 12.897 -4.661 -5.482 1.00 92.88 97 PHE A CA 1
ATOM 742 C C . PHE A 1 97 ? 13.406 -5.956 -4.827 1.00 92.88 97 PHE A C 1
ATOM 744 O O . PHE A 1 97 ? 12.756 -7.002 -4.947 1.00 92.88 97 PHE A O 1
ATOM 751 N N . PRO A 1 98 ? 14.536 -5.902 -4.100 1.00 92.31 98 PRO A N 1
ATOM 752 C CA . PRO A 1 98 ? 15.001 -7.024 -3.297 1.00 92.31 98 PRO A CA 1
ATOM 753 C C . PRO A 1 98 ? 14.153 -7.214 -2.035 1.00 92.31 98 PRO A C 1
ATOM 755 O O . PRO A 1 98 ? 13.514 -6.283 -1.542 1.00 92.31 98 PRO A O 1
ATOM 758 N N . VAL A 1 99 ? 14.188 -8.424 -1.477 1.00 89.81 99 VAL A N 1
ATOM 759 C CA . VAL A 1 99 ? 13.518 -8.744 -0.205 1.00 89.81 99 VAL A CA 1
ATOM 760 C C . VAL A 1 99 ? 14.224 -8.050 0.959 1.00 89.81 99 VAL A C 1
ATOM 762 O O . VAL A 1 99 ? 13.579 -7.394 1.770 1.00 89.81 99 VAL A O 1
ATOM 765 N N . ASN A 1 100 ? 15.556 -8.122 0.998 1.00 86.62 100 ASN A N 1
ATOM 766 C CA . ASN A 1 100 ? 16.423 -7.430 1.956 1.00 86.62 100 ASN A CA 1
ATOM 767 C C . ASN A 1 100 ? 16.713 -5.986 1.516 1.00 86.62 100 ASN A C 1
ATOM 769 O O . ASN A 1 100 ? 17.858 -5.542 1.458 1.00 86.62 100 ASN A O 1
ATOM 773 N N . LYS A 1 101 ? 15.661 -5.255 1.159 1.00 82.12 101 LYS A N 1
ATOM 774 C CA . LYS A 1 101 ? 15.768 -3.855 0.761 1.00 82.12 101 LYS A CA 1
ATOM 775 C C . LYS A 1 101 ? 16.366 -2.988 1.870 1.00 82.12 101 LYS A C 1
ATOM 777 O O . LYS A 1 101 ? 16.033 -3.105 3.049 1.00 82.12 101 LYS A O 1
ATOM 782 N N . HIS A 1 102 ? 17.220 -2.062 1.447 1.00 83.31 102 HIS A N 1
ATOM 783 C CA . HIS A 1 102 ? 17.794 -1.022 2.300 1.00 83.31 102 HIS A CA 1
ATOM 784 C C . HIS A 1 102 ? 17.041 0.313 2.178 1.00 83.31 102 HIS A C 1
ATOM 786 O O . HIS A 1 102 ? 17.542 1.323 2.659 1.00 83.31 102 HIS A O 1
ATOM 792 N N . TYR A 1 103 ? 15.869 0.314 1.529 1.00 88.00 103 TYR A N 1
ATOM 793 C CA . TYR A 1 103 ? 14.950 1.450 1.462 1.00 88.00 103 TYR A CA 1
ATOM 794 C C . TYR A 1 103 ? 13.647 1.122 2.215 1.00 88.00 103 TYR A C 1
ATOM 796 O O . TYR A 1 103 ? 13.301 -0.050 2.370 1.00 88.00 103 TYR A O 1
ATOM 804 N N . GLY A 1 104 ? 12.895 2.141 2.627 1.00 92.69 104 GLY A N 1
ATOM 805 C CA . GLY A 1 104 ? 11.609 1.987 3.307 1.00 92.69 104 GLY A CA 1
ATOM 806 C C . GLY A 1 104 ? 11.584 2.804 4.588 1.00 92.69 104 GLY A C 1
ATOM 807 O O . GLY A 1 104 ? 12.129 3.908 4.632 1.00 92.69 104 GLY A O 1
ATOM 808 N N . PHE A 1 105 ? 10.973 2.263 5.638 1.00 96.00 105 PHE A N 1
ATOM 809 C CA . PHE A 1 105 ? 10.843 2.963 6.912 1.00 96.00 105 PHE A CA 1
ATOM 810 C C . PHE A 1 105 ? 11.116 2.035 8.092 1.00 96.00 105 PHE A C 1
ATOM 812 O O . PHE A 1 105 ? 10.852 0.845 8.029 1.00 96.00 105 PHE A O 1
ATOM 819 N N . LEU A 1 106 ? 11.630 2.598 9.174 1.00 96.56 106 LEU A N 1
ATOM 820 C CA . LEU A 1 106 ? 11.654 2.024 10.511 1.00 96.56 106 LEU A CA 1
ATOM 821 C C . LEU A 1 106 ? 10.470 2.615 11.279 1.00 96.56 106 LEU A C 1
ATOM 823 O O . LEU A 1 106 ? 10.199 3.808 11.149 1.00 96.56 106 LEU A O 1
ATOM 827 N N . ALA A 1 107 ? 9.785 1.828 12.098 1.00 97.56 107 ALA A N 1
ATOM 828 C CA . ALA A 1 107 ? 8.796 2.339 13.040 1.00 97.56 107 ALA A CA 1
ATOM 829 C C . ALA A 1 107 ? 9.407 2.500 14.429 1.00 97.56 107 ALA A C 1
ATOM 831 O O . ALA A 1 107 ? 9.974 1.556 14.983 1.00 97.56 107 ALA A O 1
ATOM 832 N N . GLU A 1 108 ? 9.215 3.672 15.033 1.00 97.44 108 GLU A N 1
ATOM 833 C CA . GLU A 1 108 ? 9.610 3.902 16.422 1.00 97.44 108 GLU A CA 1
ATOM 834 C C . GLU A 1 108 ? 8.951 2.892 17.357 1.00 97.44 108 GLU A C 1
ATOM 836 O O . GLU A 1 108 ? 7.778 2.556 17.190 1.00 97.44 108 GLU A O 1
ATOM 841 N N . LYS A 1 109 ? 9.703 2.404 18.353 1.00 94.00 109 LYS A N 1
ATOM 842 C CA . LYS A 1 109 ? 9.235 1.367 19.290 1.00 94.00 109 LYS A CA 1
ATOM 843 C C . LYS A 1 109 ? 7.918 1.758 19.958 1.00 94.00 109 LYS A C 1
ATOM 845 O O . LYS A 1 109 ? 6.991 0.950 20.008 1.00 94.00 109 LYS A O 1
ATOM 850 N N . GLU A 1 110 ? 7.836 3.008 20.393 1.00 93.62 110 GLU A N 1
ATOM 851 C CA . GLU A 1 110 ? 6.675 3.547 21.083 1.00 93.62 110 GLU A CA 1
ATOM 852 C C . GLU A 1 110 ? 5.583 3.991 20.107 1.00 93.62 110 GLU A C 1
ATOM 854 O O . GLU A 1 110 ? 5.829 4.664 19.105 1.00 93.62 110 GLU A O 1
ATOM 859 N N . SER A 1 111 ? 4.343 3.641 20.438 1.00 96.56 111 SER A N 1
ATOM 860 C CA . SER A 1 111 ? 3.148 4.172 19.784 1.00 96.56 111 SER A CA 1
ATOM 861 C C . SER A 1 111 ? 2.466 5.185 20.690 1.00 96.56 111 SER A C 1
ATOM 863 O O . SER A 1 111 ? 2.307 4.949 21.885 1.00 96.56 111 SER A O 1
ATOM 865 N N . THR A 1 112 ? 1.988 6.288 20.123 1.00 97.94 112 THR A N 1
ATOM 866 C CA . THR A 1 112 ? 1.184 7.268 20.858 1.00 97.94 112 THR A CA 1
ATOM 867 C C . THR A 1 112 ? -0.300 6.974 20.664 1.00 97.94 112 THR A C 1
ATOM 869 O O . THR A 1 112 ? -0.775 6.915 19.529 1.00 97.94 112 THR A O 1
ATOM 872 N N . ASN A 1 113 ? -1.050 6.838 21.757 1.00 97.69 113 ASN A N 1
ATOM 873 C CA . ASN A 1 113 ? -2.506 6.714 21.691 1.00 97.69 113 ASN A CA 1
ATOM 874 C C . ASN A 1 113 ? -3.147 8.008 21.173 1.00 97.69 113 ASN A C 1
ATOM 876 O O . ASN A 1 113 ? -2.717 9.115 21.498 1.00 97.69 113 ASN A O 1
ATOM 880 N N . THR A 1 114 ? -4.208 7.864 20.387 1.00 97.31 114 THR A N 1
ATOM 881 C CA . THR A 1 114 ? -5.071 8.962 19.943 1.00 97.31 114 THR A CA 1
ATOM 882 C C . THR A 1 114 ? -6.507 8.684 20.398 1.00 97.31 114 THR A C 1
ATOM 884 O O . THR A 1 114 ? -6.832 7.542 20.736 1.00 97.31 114 THR A O 1
ATOM 887 N N . PRO A 1 115 ? -7.409 9.683 20.388 1.00 97.12 115 PRO A N 1
ATOM 888 C CA . PRO A 1 115 ? -8.813 9.447 20.729 1.00 97.12 115 PRO A CA 1
ATOM 889 C C . PRO A 1 115 ? -9.477 8.356 19.876 1.00 97.12 115 PRO A C 1
ATOM 891 O O . PRO A 1 115 ? -10.350 7.645 20.365 1.00 97.12 115 PRO A O 1
ATOM 894 N N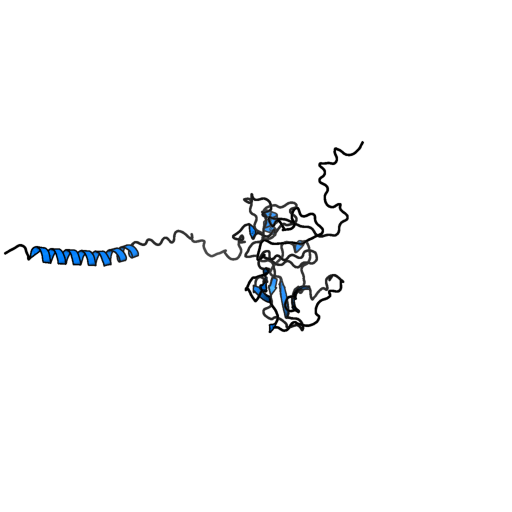 . LEU A 1 116 ? -9.045 8.197 18.618 1.00 97.38 116 LEU A N 1
ATOM 895 C CA . LEU A 1 116 ? -9.625 7.252 17.658 1.00 97.38 116 LEU A CA 1
ATOM 896 C C . LEU A 1 116 ? -8.807 5.966 17.474 1.00 97.38 116 LEU A C 1
ATOM 898 O O . LEU A 1 116 ? -9.301 5.023 16.861 1.00 97.38 116 LEU A O 1
ATOM 902 N N . GLY A 1 117 ? -7.585 5.887 17.997 1.00 97.69 117 GLY A N 1
ATOM 903 C CA . GLY A 1 117 ? -6.699 4.743 17.802 1.00 97.69 117 GLY A CA 1
ATOM 904 C C . GLY A 1 117 ? -5.278 5.024 18.273 1.00 97.69 117 GLY A C 1
ATOM 905 O O . GLY A 1 117 ? -5.064 5.289 19.455 1.00 97.69 117 GLY A O 1
ATOM 906 N N . TYR A 1 118 ? -4.303 4.928 17.373 1.00 98.44 118 TYR A N 1
ATOM 907 C CA . TYR A 1 118 ? -2.895 5.158 17.695 1.00 98.44 118 TYR A CA 1
ATOM 908 C C . TYR A 1 118 ? -2.123 5.705 16.495 1.00 98.44 118 TYR A C 1
ATOM 910 O O . TYR A 1 118 ? -2.556 5.595 15.348 1.00 98.44 118 TYR A O 1
ATOM 918 N N . LYS A 1 119 ? -0.950 6.273 16.764 1.00 98.50 119 LYS A N 1
ATOM 919 C CA . LYS A 1 119 ? 0.019 6.692 15.752 1.00 98.50 119 LYS A CA 1
ATOM 920 C C . LYS A 1 119 ? 1.431 6.248 16.111 1.00 98.50 119 LYS A C 1
ATOM 922 O O . LYS A 1 119 ? 1.753 6.081 17.288 1.00 98.50 119 LYS A O 1
ATOM 927 N N . VAL A 1 120 ? 2.263 6.080 15.094 1.00 98.50 120 VAL A N 1
ATOM 928 C CA . VAL A 1 120 ? 3.677 5.712 15.201 1.00 98.50 120 VAL A CA 1
ATOM 929 C C . VAL A 1 120 ? 4.467 6.591 14.241 1.00 98.50 120 VAL A C 1
ATOM 931 O O . VAL A 1 120 ? 4.094 6.720 13.071 1.00 98.50 120 VAL A O 1
ATOM 934 N N . ASN A 1 121 ? 5.537 7.217 14.729 1.00 98.31 121 ASN A N 1
ATOM 935 C CA . ASN A 1 121 ? 6.437 7.946 13.844 1.00 98.31 121 ASN A CA 1
ATOM 936 C C . ASN A 1 121 ? 7.297 6.945 13.072 1.00 98.31 121 ASN A C 1
ATOM 938 O O . ASN A 1 121 ? 7.706 5.905 13.600 1.00 98.31 121 ASN A O 1
ATOM 942 N N . LEU A 1 122 ? 7.573 7.284 11.824 1.00 98.00 122 LEU A N 1
ATOM 943 C CA . LEU A 1 122 ? 8.411 6.506 10.939 1.00 98.00 122 LEU A CA 1
ATOM 944 C C . LEU A 1 122 ? 9.729 7.244 10.709 1.00 98.00 122 LEU A C 1
ATOM 946 O O . LEU A 1 122 ? 9.769 8.471 10.647 1.00 98.00 122 LEU A O 1
ATOM 950 N N . GLN A 1 123 ? 10.806 6.489 10.548 1.00 95.38 123 GLN A N 1
ATOM 951 C CA . GLN A 1 123 ? 12.125 7.007 10.205 1.00 95.38 123 GLN A CA 1
ATOM 952 C C . GLN A 1 123 ? 12.562 6.385 8.886 1.00 95.38 123 GLN A C 1
ATOM 954 O O . GLN A 1 123 ? 12.410 5.186 8.683 1.00 95.38 123 GLN A O 1
ATOM 959 N N . GLN A 1 124 ? 13.081 7.191 7.967 1.00 91.44 124 GLN A N 1
ATOM 960 C CA . GLN A 1 124 ? 13.511 6.701 6.661 1.00 91.44 124 GLN A CA 1
ATOM 961 C C . GLN A 1 124 ? 14.640 5.668 6.831 1.00 91.44 124 GLN A C 1
ATOM 963 O O . GLN A 1 124 ? 15.692 5.963 7.400 1.00 91.44 124 GLN A O 1
ATOM 968 N N . LYS A 1 125 ? 14.434 4.461 6.304 1.00 89.69 125 LYS A N 1
ATOM 969 C CA . LYS A 1 125 ? 15.458 3.419 6.208 1.00 89.69 125 LYS A CA 1
ATOM 970 C C . LYS A 1 125 ? 16.115 3.580 4.848 1.00 89.69 125 LYS A C 1
ATOM 972 O O . LYS A 1 125 ? 15.509 3.162 3.878 1.00 89.69 125 LYS A O 1
ATOM 977 N N . GLY A 1 126 ? 17.272 4.239 4.770 1.00 85.88 126 GLY A N 1
ATOM 978 C CA . GLY A 1 126 ? 18.027 4.461 3.524 1.00 85.88 126 GLY A CA 1
ATOM 979 C C . GLY A 1 126 ? 17.267 5.185 2.402 1.00 85.88 126 GLY A C 1
ATOM 980 O O . GLY A 1 126 ? 16.140 5.645 2.579 1.00 85.88 126 GLY A O 1
ATOM 981 N N . ASN A 1 127 ? 17.897 5.317 1.235 1.00 83.25 127 ASN A N 1
ATOM 982 C CA . ASN A 1 127 ? 17.341 6.137 0.158 1.00 83.25 127 ASN A CA 1
ATOM 983 C C . ASN A 1 127 ? 16.375 5.340 -0.724 1.00 83.25 127 ASN A C 1
ATOM 985 O O . ASN A 1 127 ? 16.692 4.234 -1.167 1.00 83.25 127 ASN A O 1
ATOM 989 N N . SER A 1 128 ? 15.205 5.913 -1.012 1.00 83.38 128 SER A N 1
ATOM 990 C CA . SER A 1 128 ? 14.267 5.318 -1.974 1.00 83.38 128 SER A CA 1
ATOM 991 C C . SER A 1 128 ? 14.832 5.418 -3.397 1.00 83.38 128 SER A C 1
ATOM 993 O O . SER A 1 128 ? 15.412 6.450 -3.744 1.00 83.38 128 SER A O 1
ATOM 995 N N . PRO A 1 129 ? 14.582 4.428 -4.277 1.00 83.06 129 PRO A N 1
ATOM 996 C CA . PRO A 1 129 ? 14.935 4.509 -5.700 1.00 83.06 129 PRO A CA 1
ATOM 997 C C . PRO A 1 129 ? 14.386 5.717 -6.469 1.00 83.06 129 PRO A C 1
ATOM 999 O O . PRO A 1 129 ? 14.828 5.991 -7.586 1.00 83.06 129 PRO A O 1
ATOM 1002 N N . PHE A 1 130 ? 13.428 6.439 -5.885 1.00 83.94 130 PHE A N 1
ATOM 1003 C CA . PHE A 1 130 ? 12.777 7.606 -6.480 1.00 83.94 130 PHE A CA 1
ATOM 1004 C C . PHE A 1 130 ? 13.154 8.934 -5.805 1.00 83.94 130 PHE A C 1
ATOM 1006 O O . PHE A 1 130 ? 12.683 9.986 -6.233 1.00 83.94 130 PHE A O 1
ATOM 1013 N N . GLU A 1 131 ? 14.003 8.917 -4.773 1.00 78.31 131 GLU A N 1
ATOM 1014 C CA . GLU A 1 131 ? 14.321 10.103 -3.962 1.00 78.31 131 GLU A CA 1
ATOM 1015 C C . GLU A 1 131 ? 15.041 11.200 -4.760 1.00 78.31 131 GLU A C 1
ATOM 1017 O O . GLU A 1 131 ? 14.800 12.383 -4.538 1.00 78.31 131 GLU A O 1
ATOM 1022 N N . SER A 1 132 ? 15.840 10.836 -5.769 1.00 81.38 132 SER A N 1
ATOM 1023 C CA . SER A 1 132 ? 16.483 11.812 -6.666 1.00 81.38 132 SER A CA 1
ATOM 1024 C C . SER A 1 132 ? 15.492 12.610 -7.520 1.00 81.38 132 SER A C 1
ATOM 1026 O O . SER A 1 132 ? 15.841 13.671 -8.032 1.00 81.38 132 SER A O 1
ATOM 1028 N N . LYS A 1 133 ? 14.259 12.115 -7.680 1.00 82.12 133 LYS A N 1
ATOM 1029 C CA . LYS A 1 133 ? 13.211 12.749 -8.492 1.00 82.12 133 LYS A CA 1
ATOM 1030 C C . LYS A 1 133 ? 12.222 13.560 -7.657 1.00 82.12 133 LYS A C 1
ATOM 1032 O O . LYS A 1 133 ? 11.489 14.374 -8.211 1.00 82.12 133 LYS A O 1
ATOM 1037 N N . SER A 1 134 ? 12.154 13.321 -6.348 1.00 87.88 134 SER A N 1
ATOM 1038 C CA . SER A 1 134 ? 11.187 13.968 -5.467 1.00 87.88 134 SER A CA 1
ATOM 1039 C C . SER A 1 134 ? 11.655 13.928 -4.009 1.00 87.88 134 SER A C 1
ATOM 1041 O O . SER A 1 134 ? 11.973 12.845 -3.515 1.00 87.88 134 SER A O 1
ATOM 1043 N N . PRO A 1 135 ? 11.603 15.057 -3.272 1.00 91.00 135 PRO A N 1
ATOM 1044 C CA . PRO A 1 135 ? 12.013 15.089 -1.873 1.00 91.00 135 PRO A CA 1
ATOM 1045 C C . PRO A 1 135 ? 11.148 14.155 -1.021 1.00 91.00 135 PRO A C 1
ATOM 1047 O O . PRO A 1 135 ? 9.938 14.035 -1.241 1.00 91.00 135 PRO A O 1
ATOM 1050 N N . ARG A 1 136 ? 11.770 13.486 -0.051 1.00 92.12 136 ARG A N 1
ATOM 1051 C CA . ARG A 1 136 ? 11.095 12.596 0.904 1.00 92.12 136 ARG A CA 1
ATOM 1052 C C . ARG A 1 136 ? 10.262 13.361 1.937 1.00 92.12 136 ARG A C 1
ATOM 1054 O O . ARG A 1 136 ? 10.428 14.567 2.107 1.00 92.12 136 ARG A O 1
ATOM 1061 N N . PHE A 1 137 ? 9.394 12.643 2.648 1.00 95.19 137 PHE A N 1
ATOM 1062 C CA . PHE A 1 137 ? 8.748 13.171 3.855 1.00 95.19 137 PHE A CA 1
ATOM 1063 C C . PHE A 1 137 ? 9.806 13.443 4.932 1.00 95.19 137 PHE A C 1
ATOM 1065 O O . PHE A 1 137 ? 10.756 12.670 5.075 1.00 95.19 137 PHE A O 1
ATOM 1072 N N . VAL A 1 138 ? 9.638 14.528 5.688 1.00 95.00 138 VAL A N 1
ATOM 1073 C CA . VAL A 1 138 ? 10.596 14.934 6.729 1.00 95.00 138 VAL A CA 1
ATOM 1074 C C . VAL A 1 138 ? 10.278 14.246 8.055 1.00 95.00 138 VAL A C 1
ATOM 1076 O O . VAL A 1 138 ? 11.165 13.648 8.657 1.00 95.00 138 VAL A O 1
ATOM 1079 N N . GLU A 1 139 ? 9.010 14.250 8.470 1.00 96.56 139 GLU A N 1
ATOM 1080 C CA . GLU A 1 139 ? 8.530 13.559 9.669 1.00 96.56 139 GLU A CA 1
ATOM 1081 C C . GLU A 1 139 ? 7.336 12.640 9.347 1.00 96.56 139 GLU A C 1
ATOM 1083 O O . GLU A 1 139 ? 6.191 12.923 9.736 1.00 96.56 139 GLU A O 1
ATOM 1088 N N . PRO A 1 140 ? 7.568 11.531 8.620 1.00 97.31 140 PRO A N 1
ATOM 1089 C CA . PRO A 1 140 ? 6.508 10.613 8.236 1.00 97.31 140 PRO A CA 1
ATOM 1090 C C . PRO A 1 140 ? 5.882 9.955 9.471 1.00 97.31 140 PRO A C 1
ATOM 1092 O O . PRO A 1 140 ? 6.563 9.505 10.388 1.00 97.31 140 PRO A O 1
ATOM 1095 N N . THR A 1 141 ? 4.555 9.894 9.501 1.00 98.38 141 THR A N 1
ATOM 1096 C CA . THR A 1 141 ? 3.778 9.311 10.599 1.00 98.38 141 THR A CA 1
ATOM 1097 C C . THR A 1 141 ? 2.704 8.393 10.046 1.00 98.38 141 THR A C 1
ATOM 1099 O O . THR A 1 141 ? 1.973 8.768 9.130 1.00 98.38 141 THR A O 1
ATOM 1102 N N . PHE A 1 142 ? 2.594 7.204 10.631 1.00 98.69 142 PHE A N 1
ATOM 1103 C CA . PHE A 1 142 ? 1.504 6.263 10.407 1.00 98.69 142 PHE A CA 1
ATOM 1104 C C . PHE A 1 142 ? 0.460 6.424 11.513 1.00 98.69 142 PHE A C 1
ATOM 1106 O O . PHE A 1 142 ? 0.794 6.343 12.693 1.00 98.69 142 PHE A O 1
ATOM 1113 N N . GLU A 1 143 ? -0.802 6.641 11.155 1.00 98.69 143 GLU A N 1
ATOM 1114 C CA . GLU A 1 143 ? -1.916 6.728 12.105 1.00 98.69 143 GLU A CA 1
ATOM 1115 C C . GLU A 1 143 ? -3.017 5.744 11.728 1.00 98.69 143 GLU A C 1
ATOM 1117 O O . GLU A 1 143 ? -3.358 5.612 10.553 1.00 98.69 143 GLU A O 1
ATOM 1122 N N . VAL A 1 144 ? -3.595 5.101 12.741 1.00 98.56 144 VAL A N 1
ATOM 1123 C CA . VAL A 1 144 ? -4.726 4.181 12.637 1.00 98.56 144 VAL A CA 1
ATOM 1124 C C . VAL A 1 144 ? -5.883 4.700 13.482 1.00 98.56 144 VAL A C 1
ATOM 1126 O O . VAL A 1 144 ? -5.706 5.113 14.629 1.00 98.56 144 VAL A O 1
ATOM 1129 N N . GLN A 1 145 ? -7.084 4.629 12.920 1.00 98.31 145 GLN A N 1
ATOM 1130 C CA . GLN A 1 145 ? -8.345 4.994 13.548 1.00 98.31 145 GLN A CA 1
ATOM 1131 C C . GLN A 1 145 ? -9.326 3.819 13.454 1.00 98.31 145 GLN A C 1
ATOM 1133 O O . GLN A 1 145 ? -9.492 3.203 12.396 1.00 98.31 145 GLN A O 1
ATOM 1138 N N . PHE A 1 146 ? -9.992 3.519 14.567 1.00 98.31 146 PHE A N 1
ATOM 1139 C CA . PHE A 1 146 ? -10.998 2.467 14.686 1.00 98.31 146 PHE A CA 1
ATOM 1140 C C . PHE A 1 146 ? -12.388 3.100 14.714 1.00 98.31 146 PHE A C 1
ATOM 1142 O O . PHE A 1 146 ? -12.868 3.476 15.782 1.00 98.31 146 PHE A O 1
ATOM 1149 N N . LEU A 1 147 ? -13.005 3.275 13.544 1.00 97.25 147 LEU A N 1
ATOM 1150 C CA . LEU A 1 147 ? -14.192 4.123 13.388 1.00 97.25 147 LEU A CA 1
ATOM 1151 C C . LEU A 1 147 ? -15.507 3.355 13.591 1.00 97.25 147 LEU A C 1
ATOM 1153 O O . LEU A 1 147 ? -16.477 3.917 14.083 1.00 97.25 147 LEU A O 1
ATOM 1157 N N . SER A 1 148 ? -15.562 2.070 13.234 1.00 97.06 148 SER A N 1
ATOM 1158 C CA . SER A 1 148 ? -16.725 1.207 13.493 1.00 97.06 148 SER A CA 1
ATOM 1159 C C . SER A 1 148 ? -16.308 -0.255 13.655 1.00 97.06 148 SER A C 1
ATOM 1161 O O . SER A 1 148 ? -15.130 -0.587 13.538 1.00 97.06 148 SER A O 1
ATOM 1163 N N . GLU A 1 149 ? -17.276 -1.148 13.870 1.00 97.62 149 GLU A N 1
ATOM 1164 C CA . GLU A 1 149 ? -17.051 -2.600 13.907 1.00 97.62 149 GLU A CA 1
ATOM 1165 C C . GLU A 1 149 ? -16.347 -3.131 12.647 1.00 97.62 149 GLU A C 1
ATOM 1167 O O . GLU A 1 149 ? -15.609 -4.113 12.713 1.00 97.62 149 GLU A O 1
ATOM 1172 N N . ASN A 1 150 ? -16.549 -2.465 11.502 1.00 97.25 150 ASN A N 1
ATOM 1173 C CA . ASN A 1 150 ? -16.093 -2.909 10.182 1.00 97.25 150 ASN A CA 1
ATOM 1174 C C . ASN A 1 150 ? -15.322 -1.831 9.394 1.00 97.25 150 ASN A C 1
ATOM 1176 O O . ASN A 1 150 ? -15.035 -2.040 8.217 1.00 97.25 150 ASN A O 1
ATOM 1180 N N . LEU A 1 151 ? -14.987 -0.687 10.007 1.00 96.88 151 LEU A N 1
ATOM 1181 C CA . LEU A 1 151 ? -14.296 0.423 9.342 1.00 96.88 151 LEU A CA 1
ATOM 1182 C C . LEU A 1 151 ? -13.015 0.823 10.079 1.00 96.88 151 LEU A C 1
ATOM 1184 O O . LEU A 1 151 ? -13.040 1.602 11.037 1.00 96.88 151 LEU A O 1
ATOM 1188 N N . ALA A 1 152 ? -11.887 0.344 9.559 1.00 97.12 152 ALA A N 1
ATOM 1189 C CA . ALA A 1 152 ? -10.564 0.865 9.877 1.00 97.12 152 ALA A CA 1
ATOM 1190 C C . ALA A 1 152 ? -10.219 2.018 8.933 1.00 97.12 152 ALA A C 1
ATOM 1192 O O . ALA A 1 152 ? -10.483 1.940 7.732 1.00 97.12 152 ALA A O 1
ATOM 1193 N N . ARG A 1 153 ? -9.545 3.045 9.443 1.00 97.56 153 ARG A N 1
ATOM 1194 C CA . ARG A 1 153 ? -8.864 4.038 8.610 1.00 97.56 153 ARG A CA 1
ATOM 1195 C C . ARG A 1 153 ? -7.405 4.079 9.011 1.00 97.56 153 ARG A C 1
ATOM 1197 O O . ARG A 1 153 ? -7.104 4.198 10.192 1.00 97.56 153 ARG A O 1
ATOM 1204 N N . PHE A 1 154 ? -6.508 4.015 8.039 1.00 98.00 154 PHE A N 1
ATOM 1205 C CA . PHE A 1 154 ? -5.107 4.338 8.259 1.00 98.00 154 PHE A CA 1
ATOM 1206 C C . PHE A 1 154 ? -4.687 5.476 7.335 1.00 98.00 154 PHE A C 1
ATOM 1208 O O . PHE A 1 154 ? -5.280 5.676 6.273 1.00 98.00 154 PHE A O 1
ATOM 1215 N N . LYS A 1 155 ? -3.675 6.236 7.746 1.00 97.25 155 LYS A N 1
ATOM 1216 C CA . LYS A 1 155 ? -3.063 7.274 6.917 1.00 97.25 155 LYS A CA 1
ATOM 1217 C C . LYS A 1 155 ? -1.566 7.373 7.166 1.00 97.25 155 LYS A C 1
ATOM 1219 O O . LYS A 1 155 ? -1.094 7.126 8.274 1.00 97.25 155 LYS A O 1
ATOM 1224 N N . PHE A 1 156 ? -0.861 7.800 6.126 1.00 98.38 156 PHE A N 1
ATOM 1225 C CA . PHE A 1 156 ? 0.512 8.280 6.202 1.00 98.38 156 PHE A CA 1
ATOM 1226 C C . PHE A 1 156 ? 0.509 9.781 5.944 1.00 98.38 156 PHE A C 1
ATOM 1228 O O . PHE A 1 156 ? -0.111 10.231 4.981 1.00 98.38 156 PHE A O 1
ATOM 1235 N N . TYR A 1 157 ? 1.182 10.555 6.784 1.00 97.69 157 TYR A N 1
ATOM 1236 C CA . TYR A 1 157 ? 1.297 12.004 6.614 1.00 97.69 157 TYR A CA 1
ATOM 1237 C C . TYR A 1 157 ? 2.662 12.504 7.091 1.00 97.69 157 TYR A C 1
ATOM 1239 O O . TYR A 1 157 ? 3.364 11.788 7.801 1.00 97.69 157 TYR A O 1
ATOM 1247 N N . ASP A 1 158 ? 3.045 13.711 6.675 1.00 97.62 158 ASP A N 1
ATOM 1248 C CA . ASP A 1 158 ? 4.269 14.383 7.120 1.00 97.62 158 ASP A CA 1
ATOM 1249 C C . ASP A 1 158 ? 3.898 15.431 8.180 1.00 97.62 158 ASP A C 1
ATOM 1251 O O . ASP A 1 158 ? 3.101 16.328 7.908 1.00 97.62 158 ASP A O 1
ATOM 1255 N N . LYS A 1 159 ? 4.420 15.303 9.405 1.00 96.19 159 LYS A N 1
ATOM 1256 C CA . LYS A 1 159 ? 4.137 16.264 10.488 1.00 96.19 159 LYS A CA 1
ATOM 1257 C C . LYS A 1 159 ? 4.822 17.607 10.268 1.00 96.19 159 LYS A C 1
ATOM 1259 O O . LYS A 1 159 ? 4.280 18.625 10.687 1.00 96.19 159 LYS A O 1
ATOM 1264 N N . ALA A 1 160 ? 5.997 17.604 9.644 1.00 97.12 160 ALA A N 1
ATOM 1265 C CA . ALA A 1 160 ? 6.778 18.816 9.442 1.00 97.12 160 ALA A CA 1
ATOM 1266 C C . ALA A 1 160 ? 6.206 19.670 8.306 1.00 97.12 160 ALA A C 1
ATOM 1268 O O . ALA A 1 160 ? 6.302 20.893 8.345 1.00 97.12 160 ALA A O 1
ATOM 1269 N N . ASN A 1 161 ? 5.583 19.033 7.308 1.00 96.00 161 ASN A N 1
ATOM 1270 C CA . ASN A 1 161 ? 5.043 19.712 6.136 1.00 96.00 161 ASN A CA 1
ATOM 1271 C C . ASN A 1 161 ? 3.615 19.250 5.861 1.00 96.00 161 ASN A C 1
ATOM 1273 O O . ASN A 1 161 ? 3.395 18.118 5.431 1.00 96.00 161 ASN A O 1
ATOM 1277 N N . ALA A 1 162 ? 2.645 20.148 6.039 1.00 95.56 162 ALA A N 1
ATOM 1278 C CA . ALA A 1 162 ? 1.275 19.881 5.626 1.00 95.56 162 ALA A CA 1
ATOM 1279 C C . ALA A 1 162 ? 1.227 19.579 4.119 1.00 95.56 162 ALA A C 1
ATOM 1281 O O . ALA A 1 162 ? 1.810 20.291 3.300 1.00 95.56 162 ALA A O 1
ATOM 1282 N N . ARG A 1 163 ? 0.529 18.504 3.756 1.00 95.88 163 ARG A N 1
ATOM 1283 C CA . ARG A 1 163 ? 0.364 18.057 2.370 1.00 95.88 163 ARG A CA 1
ATOM 1284 C C . ARG A 1 163 ? -1.087 18.225 1.953 1.00 95.88 163 ARG A C 1
ATOM 1286 O O . ARG A 1 163 ? -1.970 18.315 2.800 1.00 95.88 163 ARG A O 1
ATOM 1293 N N . TYR A 1 164 ? -1.329 18.247 0.646 1.00 96.94 164 TYR A N 1
ATOM 1294 C CA . TYR A 1 164 ? -2.692 18.262 0.128 1.00 96.94 164 TYR A CA 1
ATOM 1295 C C . TYR A 1 164 ? -3.465 17.032 0.628 1.00 96.94 164 TYR A C 1
ATOM 1297 O O . TYR A 1 164 ? -3.093 15.893 0.337 1.00 96.94 164 TYR A O 1
ATOM 1305 N N . GLU A 1 165 ? -4.550 17.282 1.357 1.00 96.00 165 GLU A N 1
ATOM 1306 C CA . GLU A 1 165 ? -5.588 16.305 1.665 1.00 96.00 165 GLU A CA 1
ATOM 1307 C C . GLU A 1 165 ? -6.823 16.654 0.839 1.00 96.00 165 GLU A C 1
ATOM 1309 O O . GLU A 1 165 ? -7.175 17.826 0.701 1.00 96.00 165 GLU A O 1
ATOM 1314 N N . VAL A 1 166 ? -7.474 15.639 0.269 1.00 96.25 166 VAL A N 1
ATOM 1315 C CA . VAL A 1 166 ? -8.663 15.840 -0.564 1.00 96.25 166 VAL A CA 1
ATOM 1316 C C . VAL A 1 166 ? -9.748 16.532 0.278 1.00 96.25 166 VAL A C 1
ATOM 1318 O O . VAL A 1 166 ? -10.202 15.937 1.258 1.00 96.25 166 VAL A O 1
ATOM 1321 N N . PRO A 1 167 ? -10.196 17.754 -0.077 1.00 94.94 167 PRO A N 1
ATOM 1322 C CA . PRO A 1 167 ? -11.106 18.555 0.740 1.00 94.94 167 PRO A CA 1
ATOM 1323 C C . PRO A 1 167 ? -12.567 18.134 0.522 1.00 94.94 167 PRO A C 1
ATOM 1325 O O . PRO A 1 167 ? -13.440 18.956 0.257 1.00 94.94 167 PRO A O 1
ATOM 1328 N N . VAL A 1 168 ? -12.831 16.830 0.596 1.00 93.81 168 VAL A N 1
ATOM 1329 C CA . VAL A 1 168 ? -14.170 16.252 0.461 1.00 93.81 168 VAL A CA 1
ATOM 1330 C C . VAL A 1 168 ? -14.605 15.742 1.833 1.00 93.81 168 VAL A C 1
ATOM 1332 O O . VAL A 1 168 ? -13.895 14.924 2.426 1.00 93.81 168 VAL A O 1
ATOM 1335 N N . PRO A 1 169 ? -15.748 16.212 2.369 1.00 90.88 169 PRO A N 1
ATOM 1336 C CA . PRO A 1 169 ? -16.243 15.729 3.646 1.00 90.88 169 PRO A CA 1
ATOM 1337 C C . PRO A 1 169 ? -16.572 14.239 3.535 1.00 90.88 169 PRO A C 1
ATOM 1339 O O . PRO A 1 169 ? -17.311 13.813 2.651 1.00 90.88 169 PRO A O 1
ATOM 1342 N N . LEU A 1 170 ? -16.010 13.451 4.448 1.00 90.38 170 LEU A N 1
ATOM 1343 C CA . LEU A 1 170 ? -16.327 12.036 4.579 1.00 90.38 170 LEU A CA 1
ATOM 1344 C C . LEU A 1 170 ? -17.395 11.870 5.658 1.00 90.38 170 LEU A C 1
ATOM 1346 O O . LEU A 1 170 ? -17.208 12.332 6.786 1.00 90.38 170 LEU A O 1
ATOM 1350 N N . ASP A 1 171 ? -18.482 11.183 5.322 1.00 92.88 171 ASP A N 1
ATOM 1351 C CA . ASP A 1 171 ? -19.482 10.756 6.298 1.00 92.88 171 ASP A CA 1
ATOM 1352 C C . ASP A 1 171 ? -18.985 9.497 7.020 1.00 92.88 171 ASP A C 1
ATOM 1354 O O . ASP A 1 171 ? -19.272 8.362 6.639 1.00 92.88 171 ASP A O 1
ATOM 1358 N N . VAL A 1 172 ? -18.118 9.704 8.012 1.00 93.44 172 VAL A N 1
ATOM 1359 C CA . VAL A 1 172 ? -17.540 8.637 8.836 1.00 93.44 172 VAL A CA 1
ATOM 1360 C C . VAL A 1 172 ? -17.798 8.901 10.319 1.00 93.44 172 VAL A C 1
ATOM 1362 O O . VAL A 1 172 ? -17.845 10.065 10.736 1.00 93.44 172 VAL A O 1
ATOM 1365 N N . PRO A 1 173 ? -17.919 7.844 11.148 1.00 94.25 173 PRO A N 1
ATOM 1366 C CA . PRO A 1 173 ? -18.030 8.003 12.591 1.00 94.25 173 PRO A CA 1
ATOM 1367 C C . PRO A 1 173 ? -16.895 8.861 13.158 1.00 94.25 173 PRO A C 1
ATOM 1369 O O . PRO A 1 173 ? -15.733 8.717 12.780 1.00 94.25 173 PRO A O 1
ATOM 1372 N N . LYS A 1 174 ? -17.241 9.757 14.086 1.00 93.12 174 LYS A N 1
ATOM 1373 C CA . LYS A 1 174 ? -16.295 10.695 14.721 1.00 93.12 174 LYS A CA 1
ATOM 1374 C C . LYS A 1 174 ? -15.768 10.203 16.068 1.00 93.12 174 LYS A C 1
ATOM 1376 O O . LYS A 1 174 ? -15.011 10.911 16.726 1.00 93.12 174 LYS A O 1
ATOM 1381 N N . THR A 1 175 ? -16.188 9.019 16.494 1.00 94.75 175 THR A N 1
ATOM 1382 C CA . THR A 1 175 ? -15.811 8.396 17.762 1.00 94.75 175 THR A CA 1
ATOM 1383 C C . THR A 1 175 ? -15.167 7.044 17.508 1.00 94.75 175 THR A C 1
ATOM 1385 O O . THR A 1 175 ? -15.344 6.430 16.457 1.00 94.75 175 THR A O 1
ATOM 1388 N N . ARG A 1 176 ? -14.383 6.590 18.485 1.00 96.12 176 ARG A N 1
ATOM 1389 C CA . ARG A 1 176 ? -13.767 5.270 18.444 1.00 96.12 176 ARG A CA 1
ATOM 1390 C C . ARG A 1 176 ? -14.821 4.189 18.678 1.00 96.12 176 ARG A C 1
ATOM 1392 O O . ARG A 1 176 ? -15.624 4.311 19.600 1.00 96.12 176 ARG A O 1
ATOM 1399 N N . ALA A 1 177 ? -14.765 3.114 17.901 1.00 96.50 177 ALA A N 1
ATOM 1400 C CA . ALA A 1 177 ? -15.568 1.920 18.133 1.00 96.50 177 ALA A CA 1
ATOM 1401 C C . ALA A 1 177 ? -15.186 1.219 19.449 1.00 96.50 177 ALA A C 1
ATOM 1403 O O . ALA A 1 177 ? -14.014 1.185 19.839 1.00 96.50 177 ALA A O 1
ATOM 1404 N N . GLU A 1 178 ? -16.169 0.611 20.115 1.00 96.31 178 GLU A N 1
ATOM 1405 C CA . GLU A 1 178 ? -15.931 -0.238 21.286 1.00 96.31 178 GLU A CA 1
ATOM 1406 C C . GLU A 1 178 ? -15.015 -1.411 20.918 1.00 96.31 178 GLU A C 1
ATOM 1408 O O . GLU A 1 178 ? -15.314 -2.177 20.003 1.00 96.31 178 GLU A O 1
ATOM 1413 N N . ALA A 1 179 ? -13.912 -1.584 21.652 1.00 94.44 179 ALA A N 1
ATOM 1414 C CA . ALA A 1 179 ? -12.871 -2.550 21.299 1.00 94.44 179 ALA A CA 1
ATOM 1415 C C . ALA A 1 179 ? -13.378 -4.000 21.174 1.00 94.44 179 ALA A C 1
ATOM 1417 O O . ALA A 1 179 ? -12.885 -4.743 20.328 1.00 94.44 179 ALA A O 1
ATOM 1418 N N . SER A 1 180 ? -14.373 -4.386 21.979 1.00 96.19 180 SER A N 1
ATOM 1419 C CA . SER A 1 180 ? -14.994 -5.718 21.969 1.00 96.19 180 SER A CA 1
ATOM 1420 C C . SER A 1 180 ? -15.860 -5.997 20.736 1.00 96.19 180 SER A C 1
ATOM 1422 O O . SER A 1 180 ? -16.127 -7.161 20.453 1.00 96.19 180 SER A O 1
ATOM 1424 N N . LYS A 1 181 ? -16.289 -4.961 20.001 1.00 97.12 181 LYS A N 1
ATOM 1425 C CA . LYS A 1 181 ? -17.157 -5.078 18.815 1.00 97.12 181 LYS A CA 1
ATOM 1426 C C . LYS A 1 181 ? -16.393 -5.000 17.487 1.00 97.12 181 LYS A C 1
ATOM 1428 O O . LYS A 1 181 ? -16.971 -5.196 16.425 1.00 97.12 181 LYS A O 1
ATOM 1433 N N . ILE A 1 182 ? -15.097 -4.690 17.513 1.00 98.19 182 ILE A N 1
ATOM 1434 C CA . ILE A 1 182 ? -14.287 -4.523 16.298 1.00 98.19 182 ILE A CA 1
ATOM 1435 C C . ILE A 1 182 ? -13.992 -5.891 15.663 1.00 98.19 182 ILE A C 1
ATOM 1437 O O . ILE A 1 182 ? -13.344 -6.728 16.283 1.00 98.19 182 ILE A O 1
ATOM 1441 N N . ASN A 1 183 ? -14.357 -6.088 14.390 1.00 98.50 183 ASN A N 1
ATOM 1442 C CA . ASN A 1 183 ? -14.192 -7.356 13.656 1.00 98.50 183 ASN A CA 1
ATOM 1443 C C . ASN A 1 183 ? -12.821 -7.536 12.984 1.00 98.50 183 ASN A C 1
ATOM 1445 O O . ASN A 1 183 ? -12.576 -8.532 12.292 1.00 98.50 183 ASN A O 1
ATOM 1449 N N . TYR A 1 184 ? -11.917 -6.581 13.177 1.00 98.56 184 TYR A N 1
ATOM 1450 C CA . TYR A 1 184 ? -10.586 -6.563 12.589 1.00 98.56 184 TYR A CA 1
ATOM 1451 C C . TYR A 1 184 ? -9.497 -6.203 13.611 1.00 98.56 184 TYR A C 1
ATOM 1453 O O . TYR A 1 184 ? -9.745 -5.665 14.691 1.00 98.56 184 TYR A O 1
ATOM 1461 N N . GLU A 1 185 ? -8.264 -6.516 13.248 1.00 98.19 185 GLU A N 1
ATOM 1462 C CA . GLU A 1 185 ? -7.036 -6.147 13.944 1.00 98.19 185 GLU A CA 1
ATOM 1463 C C . GLU A 1 185 ? -6.149 -5.383 12.971 1.00 98.19 185 GLU A C 1
ATOM 1465 O O . GLU A 1 185 ? -6.127 -5.707 11.785 1.00 98.19 185 GLU A O 1
ATOM 1470 N N . VAL A 1 186 ? -5.433 -4.376 13.467 1.00 98.31 186 VAL A N 1
ATOM 1471 C CA . VAL A 1 186 ? -4.393 -3.676 12.708 1.00 98.31 186 VAL A CA 1
ATOM 1472 C C . VAL A 1 186 ? -3.095 -3.863 13.475 1.00 98.31 186 VAL A C 1
ATOM 1474 O O . VAL A 1 186 ? -2.974 -3.369 14.595 1.00 98.31 186 VAL A O 1
ATOM 1477 N N . ASN A 1 187 ? -2.156 -4.604 12.893 1.00 97.94 187 ASN A N 1
ATOM 1478 C CA . ASN A 1 187 ? -0.923 -5.014 13.558 1.00 97.94 187 ASN A CA 1
ATOM 1479 C C . ASN A 1 187 ? 0.278 -4.478 12.786 1.00 97.94 187 ASN A C 1
ATOM 1481 O O . ASN A 1 187 ? 0.348 -4.639 11.571 1.00 97.94 187 ASN A O 1
ATOM 1485 N N . ILE A 1 188 ? 1.243 -3.882 13.485 1.00 98.12 188 ILE A N 1
ATOM 1486 C CA . ILE A 1 188 ? 2.572 -3.633 12.917 1.00 98.12 188 ILE A CA 1
ATOM 1487 C C . ILE A 1 188 ? 3.345 -4.947 13.033 1.00 98.12 188 ILE A C 1
ATOM 1489 O O . ILE A 1 188 ? 3.618 -5.398 14.144 1.00 98.12 188 ILE A O 1
ATOM 1493 N N . VAL A 1 189 ? 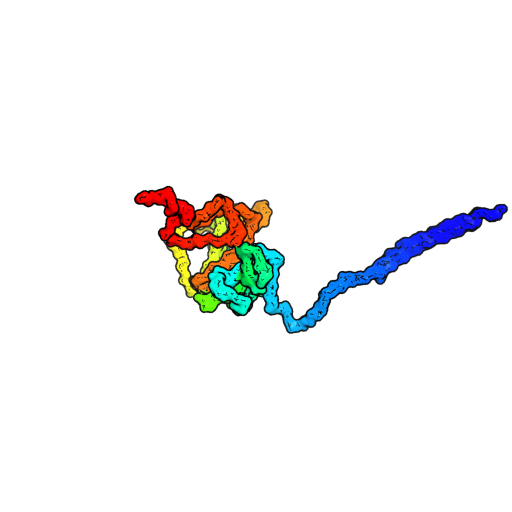3.636 -5.574 11.894 1.00 97.06 189 VAL A N 1
ATOM 1494 C CA . VAL A 1 189 ? 4.227 -6.924 11.815 1.00 97.06 189 VAL A CA 1
ATOM 1495 C C . VAL A 1 189 ? 5.736 -6.901 11.631 1.00 97.06 189 VAL A C 1
ATOM 1497 O O . VAL A 1 189 ? 6.404 -7.873 11.967 1.00 97.06 189 VAL A O 1
ATOM 1500 N N . ASP A 1 190 ? 6.269 -5.788 11.137 1.00 95.75 190 ASP A N 1
ATOM 1501 C CA . ASP A 1 190 ? 7.699 -5.534 11.047 1.00 95.75 190 ASP A CA 1
ATOM 1502 C C . ASP A 1 190 ? 7.938 -4.058 11.373 1.00 95.75 190 ASP A C 1
ATOM 1504 O O . ASP A 1 190 ? 7.252 -3.181 10.846 1.00 95.75 190 ASP A O 1
ATOM 1508 N N . ARG A 1 191 ? 8.853 -3.786 12.305 1.00 95.81 191 ARG A N 1
ATOM 1509 C CA . ARG A 1 191 ? 9.234 -2.426 12.709 1.00 95.81 191 ARG A CA 1
ATOM 1510 C C . ARG A 1 191 ? 10.570 -2.002 12.115 1.00 95.81 191 ARG A C 1
ATOM 1512 O O . ARG A 1 191 ? 10.776 -0.804 11.954 1.00 95.81 191 ARG A O 1
ATOM 1519 N N . ASP A 1 192 ? 11.440 -2.951 11.786 1.00 94.06 192 ASP A N 1
ATOM 1520 C CA . ASP A 1 192 ? 12.757 -2.680 11.210 1.00 94.06 192 ASP A CA 1
ATOM 1521 C C . ASP A 1 192 ? 12.685 -2.553 9.680 1.00 94.06 192 ASP A C 1
ATOM 1523 O O . ASP A 1 192 ? 13.585 -2.020 9.033 1.00 94.06 192 ASP A O 1
ATOM 1527 N N . ASP A 1 193 ? 11.609 -3.038 9.075 1.00 93.44 193 ASP A N 1
ATOM 1528 C CA . ASP A 1 193 ? 11.199 -2.774 7.703 1.00 93.44 193 ASP A CA 1
ATOM 1529 C C . ASP A 1 193 ? 9.685 -2.567 7.692 1.00 93.44 193 ASP A C 1
ATOM 1531 O O . ASP A 1 193 ? 8.919 -3.482 7.399 1.00 93.44 193 ASP A O 1
ATOM 1535 N N . PHE A 1 194 ? 9.273 -1.370 8.119 1.00 96.75 194 PHE A N 1
ATOM 1536 C CA . PHE A 1 194 ? 7.911 -1.032 8.504 1.00 96.75 194 PHE A CA 1
ATOM 1537 C C . PHE A 1 194 ? 6.874 -1.672 7.585 1.00 96.75 194 PHE A C 1
ATOM 1539 O O . PHE A 1 194 ? 6.704 -1.294 6.420 1.00 96.75 194 PHE A O 1
ATOM 1546 N N . ALA A 1 195 ? 6.140 -2.610 8.165 1.00 96.94 195 ALA A N 1
ATOM 1547 C CA . ALA A 1 195 ? 5.014 -3.250 7.535 1.00 96.94 195 ALA A CA 1
ATOM 1548 C C . ALA A 1 195 ? 3.893 -3.443 8.549 1.00 96.94 195 ALA A C 1
ATOM 1550 O O . ALA A 1 195 ? 4.116 -3.717 9.732 1.00 96.94 195 ALA A O 1
ATOM 1551 N N . PHE A 1 196 ? 2.666 -3.325 8.064 1.00 98.19 196 PHE A N 1
ATOM 1552 C CA . PHE A 1 196 ? 1.475 -3.572 8.847 1.00 98.19 196 PHE A CA 1
ATOM 1553 C C . PHE A 1 196 ? 0.518 -4.478 8.083 1.00 98.19 196 PHE A C 1
ATOM 1555 O O . PHE A 1 196 ? 0.531 -4.560 6.852 1.00 98.19 196 PHE A O 1
ATOM 1562 N N . GLU A 1 197 ? -0.337 -5.143 8.840 1.00 98.38 197 GLU A N 1
ATOM 1563 C CA . GLU A 1 197 ? -1.426 -5.936 8.306 1.00 98.38 197 GLU A CA 1
ATOM 1564 C C . GLU A 1 197 ? -2.761 -5.495 8.901 1.00 98.38 197 GLU A C 1
ATOM 1566 O O . GLU A 1 197 ? -2.829 -4.970 10.017 1.00 98.38 197 GLU A O 1
ATOM 1571 N N . ILE A 1 198 ? -3.834 -5.749 8.156 1.00 98.56 198 ILE A N 1
ATOM 1572 C CA . ILE A 1 198 ? -5.198 -5.742 8.670 1.00 98.56 198 ILE A CA 1
ATOM 1573 C C . ILE A 1 198 ? -5.716 -7.170 8.588 1.00 98.56 198 ILE A C 1
ATOM 1575 O O . ILE A 1 198 ? -5.741 -7.772 7.511 1.00 98.56 198 ILE A O 1
ATOM 1579 N N . LYS A 1 199 ? -6.146 -7.716 9.721 1.00 98.56 199 LYS A N 1
ATOM 1580 C CA . LYS A 1 199 ? -6.568 -9.110 9.860 1.00 98.56 199 LYS A CA 1
ATOM 1581 C C . LYS A 1 199 ? -8.012 -9.185 10.329 1.00 98.56 199 LYS A C 1
ATOM 1583 O O . LYS A 1 199 ? -8.394 -8.530 11.293 1.00 98.56 199 LYS A O 1
ATOM 1588 N N . ARG A 1 200 ? -8.834 -9.996 9.663 1.00 98.50 200 ARG A N 1
ATOM 1589 C CA . ARG A 1 200 ? -10.198 -10.303 10.111 1.00 98.50 200 ARG A CA 1
ATOM 1590 C C . ARG A 1 200 ? -10.128 -11.182 11.357 1.00 98.50 200 ARG A C 1
ATOM 1592 O O . ARG A 1 200 ? -9.542 -12.261 11.295 1.00 98.50 200 ARG A O 1
ATOM 1599 N N . ARG A 1 201 ? -10.774 -10.777 12.453 1.00 98.00 201 ARG A N 1
ATOM 1600 C CA . ARG A 1 201 ? -10.732 -11.516 13.728 1.00 98.00 201 ARG A CA 1
ATOM 1601 C C . ARG A 1 201 ? -11.370 -12.893 13.641 1.00 98.00 201 ARG A C 1
ATOM 1603 O O . ARG A 1 201 ? -10.757 -13.875 14.036 1.00 98.00 201 ARG A O 1
ATOM 1610 N N . SER A 1 202 ? -12.577 -12.966 13.082 1.00 98.00 202 SER A N 1
ATOM 1611 C CA . SER A 1 202 ? -13.388 -14.189 13.089 1.00 98.00 202 SER A CA 1
ATOM 1612 C C . SER A 1 202 ? -12.741 -15.374 12.369 1.00 98.00 202 SER A C 1
ATOM 1614 O O . SER A 1 202 ? -12.911 -16.510 12.796 1.00 98.00 202 SER A O 1
ATOM 1616 N N . THR A 1 203 ? -11.999 -15.123 11.287 1.00 98.00 203 THR A N 1
ATOM 1617 C CA . THR A 1 203 ? -11.364 -16.177 10.475 1.00 98.00 203 THR A CA 1
ATOM 1618 C C . THR A 1 203 ? -9.841 -16.176 10.556 1.00 98.00 203 THR A C 1
ATOM 1620 O O . THR A 1 203 ? -9.199 -17.066 10.008 1.00 98.00 203 THR A O 1
ATOM 1623 N N . GLY A 1 204 ? -9.243 -15.146 11.154 1.00 98.06 204 GLY A N 1
ATOM 1624 C CA . GLY A 1 204 ? -7.802 -14.915 11.121 1.00 98.06 204 GLY A CA 1
ATOM 1625 C C . GLY A 1 204 ? -7.241 -14.562 9.736 1.00 98.06 204 GLY A C 1
ATOM 1626 O O . GLY A 1 204 ? -6.026 -14.555 9.561 1.00 98.06 204 GLY A O 1
ATOM 1627 N N . THR A 1 205 ? -8.088 -14.276 8.743 1.00 98.44 205 THR A N 1
ATOM 1628 C CA . THR A 1 205 ? -7.643 -13.967 7.376 1.00 98.44 205 THR A CA 1
ATOM 1629 C C . THR A 1 205 ? -7.028 -12.573 7.309 1.00 98.44 205 THR A C 1
ATOM 1631 O O . THR A 1 205 ? -7.691 -11.592 7.644 1.00 98.44 205 THR A O 1
ATOM 1634 N N . VAL A 1 206 ? -5.795 -12.473 6.817 1.00 98.50 206 VAL A N 1
ATOM 1635 C CA . VAL A 1 206 ? -5.151 -11.189 6.516 1.00 98.50 206 VAL A CA 1
ATOM 1636 C C . VAL A 1 206 ? -5.768 -10.605 5.244 1.00 98.50 206 VAL A C 1
ATOM 1638 O O . VAL A 1 206 ? -5.725 -11.230 4.188 1.00 98.50 206 VAL A O 1
ATOM 1641 N N . ILE A 1 207 ? -6.400 -9.437 5.354 1.00 97.75 207 ILE A N 1
ATOM 1642 C CA . ILE A 1 207 ? -7.109 -8.761 4.254 1.00 97.75 207 ILE A CA 1
ATOM 1643 C C . ILE A 1 207 ? -6.305 -7.608 3.645 1.00 97.75 207 ILE A C 1
ATOM 1645 O O . ILE A 1 207 ? -6.593 -7.197 2.525 1.00 97.75 207 ILE A O 1
ATOM 1649 N N . PHE A 1 208 ? -5.299 -7.118 4.368 1.00 98.19 208 PHE A N 1
ATOM 1650 C CA . PHE A 1 208 ? -4.308 -6.161 3.892 1.00 98.19 208 PHE A CA 1
ATOM 1651 C C . PHE A 1 208 ? -2.955 -6.546 4.491 1.00 98.19 208 PHE A C 1
ATOM 1653 O O . PHE A 1 208 ? -2.889 -6.774 5.693 1.00 98.19 208 PHE A O 1
ATOM 1660 N N . ASP A 1 209 ? -1.900 -6.622 3.688 1.00 97.38 209 ASP A N 1
ATOM 1661 C CA . ASP A 1 209 ? -0.553 -7.020 4.115 1.00 97.38 209 ASP A CA 1
ATOM 1662 C C . ASP A 1 209 ? 0.498 -6.226 3.345 1.00 97.38 209 ASP A C 1
ATOM 1664 O O . ASP A 1 209 ? 0.752 -6.503 2.169 1.00 97.38 209 ASP A O 1
ATOM 1668 N N . SER A 1 210 ? 1.122 -5.252 4.006 1.00 96.19 210 SER A N 1
ATOM 1669 C CA . SER A 1 2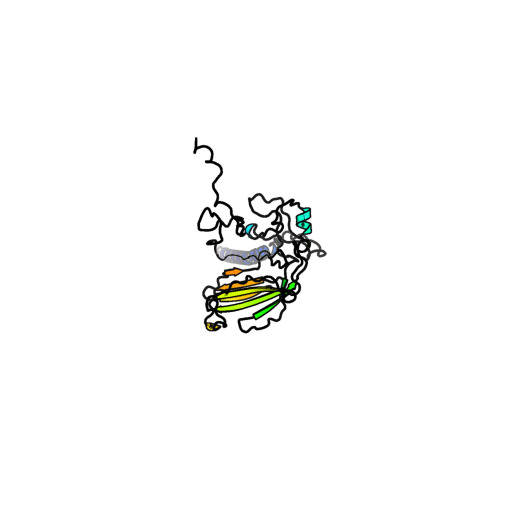10 ? 2.018 -4.300 3.352 1.00 96.19 210 SER A CA 1
ATOM 1670 C C . SER A 1 210 ? 3.470 -4.769 3.194 1.00 96.19 210 SER A C 1
ATOM 1672 O O . SER A 1 210 ? 4.318 -3.961 2.817 1.00 96.19 210 SER A O 1
ATOM 1674 N N . ARG A 1 211 ? 3.806 -6.027 3.514 1.00 92.38 211 ARG A N 1
ATOM 1675 C CA . ARG A 1 211 ? 5.208 -6.504 3.520 1.00 92.38 211 ARG A CA 1
ATOM 1676 C C . ARG A 1 211 ? 5.863 -6.505 2.136 1.00 92.38 211 ARG A C 1
ATOM 1678 O O . ARG A 1 211 ? 7.075 -6.329 2.010 1.00 92.38 211 ARG A O 1
ATOM 1685 N N . VAL A 1 212 ? 5.072 -6.715 1.087 1.00 88.31 212 VAL A N 1
ATOM 1686 C CA . VAL A 1 212 ? 5.563 -6.815 -0.294 1.00 88.31 212 VAL A CA 1
ATOM 1687 C C . VAL A 1 212 ? 5.782 -5.414 -0.881 1.00 88.31 212 VAL A C 1
ATOM 1689 O O . VAL A 1 212 ? 4.990 -4.513 -0.644 1.00 88.31 212 VAL A O 1
ATOM 1692 N N . GLY A 1 213 ? 6.853 -5.211 -1.656 1.00 80.62 213 GLY A N 1
ATOM 1693 C CA . GLY A 1 213 ? 7.088 -3.980 -2.436 1.00 80.62 213 GLY A CA 1
ATOM 1694 C C . GLY A 1 213 ? 7.623 -2.764 -1.680 1.00 80.62 213 GLY A C 1
ATOM 1695 O O . GLY A 1 213 ? 8.152 -1.845 -2.305 1.00 80.62 213 GLY A O 1
ATOM 1696 N N . GLY A 1 214 ? 7.541 -2.768 -0.349 1.00 84.94 214 GLY A N 1
ATOM 1697 C CA . GLY A 1 214 ? 7.983 -1.654 0.484 1.00 84.94 214 GLY A CA 1
ATOM 1698 C C . GLY A 1 214 ? 7.098 -0.414 0.388 1.00 84.94 214 GLY A C 1
ATOM 1699 O O . GLY A 1 214 ? 6.175 -0.322 -0.424 1.00 84.94 214 GLY A O 1
ATOM 1700 N N . LEU A 1 215 ? 7.407 0.554 1.246 1.00 93.69 215 LEU A N 1
ATOM 1701 C CA . LEU A 1 215 ? 6.703 1.824 1.358 1.00 93.69 215 LEU A CA 1
ATOM 1702 C C . LEU A 1 215 ? 7.601 2.949 0.834 1.00 93.69 215 LEU A C 1
ATOM 1704 O O . LEU A 1 215 ? 8.747 3.079 1.259 1.00 93.69 215 LEU A O 1
ATOM 1708 N N . THR A 1 216 ? 7.080 3.774 -0.074 1.00 93.50 216 THR A N 1
ATOM 1709 C CA . THR A 1 216 ? 7.748 5.002 -0.531 1.00 93.50 216 THR A CA 1
ATOM 1710 C C . THR A 1 216 ? 6.856 6.201 -0.247 1.00 93.50 216 THR A C 1
ATOM 1712 O O . THR A 1 216 ? 5.716 6.235 -0.707 1.00 93.50 216 THR A O 1
ATOM 1715 N N . LEU A 1 217 ? 7.380 7.185 0.490 1.00 95.00 217 LEU A N 1
ATOM 1716 C CA . LEU A 1 217 ? 6.686 8.429 0.829 1.00 95.00 217 LEU A CA 1
ATOM 1717 C C . LEU A 1 217 ? 7.544 9.634 0.424 1.00 95.00 217 LEU A C 1
ATOM 1719 O O . LEU A 1 217 ? 8.389 10.111 1.184 1.00 95.00 217 LEU A O 1
ATOM 1723 N N . THR A 1 218 ? 7.333 10.121 -0.796 1.00 93.88 218 THR A N 1
ATOM 1724 C CA . THR A 1 218 ? 7.964 11.343 -1.313 1.00 93.88 218 THR A CA 1
ATOM 1725 C C . THR A 1 218 ? 6.908 12.351 -1.758 1.00 93.88 218 THR A C 1
ATOM 1727 O O . THR A 1 218 ? 5.720 12.042 -1.845 1.00 93.88 218 THR A O 1
ATOM 1730 N N . ASN A 1 219 ? 7.325 13.579 -2.050 1.00 93.38 219 ASN A N 1
ATOM 1731 C CA . ASN A 1 219 ? 6.423 14.664 -2.398 1.00 93.38 219 ASN A CA 1
ATOM 1732 C C . ASN A 1 219 ? 5.560 14.403 -3.647 1.00 93.38 219 ASN A C 1
ATOM 1734 O O . ASN A 1 219 ? 4.393 14.784 -3.650 1.00 93.38 219 ASN A O 1
ATOM 1738 N N . GLN A 1 220 ? 6.101 13.755 -4.678 1.00 93.81 220 GLN A N 1
ATOM 1739 C CA . GLN A 1 220 ? 5.415 13.490 -5.949 1.00 93.81 220 GLN A CA 1
ATOM 1740 C C . GLN A 1 220 ? 5.338 11.997 -6.303 1.00 93.81 220 GLN A C 1
ATOM 1742 O O . GLN A 1 220 ? 4.852 11.645 -7.374 1.00 93.81 220 GLN A O 1
ATOM 1747 N N . PHE A 1 221 ? 5.790 11.108 -5.414 1.00 93.12 221 PHE A N 1
ATOM 1748 C CA . PHE A 1 221 ? 5.658 9.664 -5.592 1.00 93.12 221 PHE A CA 1
ATOM 1749 C C . PHE A 1 221 ? 5.365 8.972 -4.258 1.00 93.12 221 PHE A C 1
ATOM 1751 O O . PHE A 1 221 ? 6.183 8.989 -3.332 1.00 93.12 221 PHE A O 1
ATOM 1758 N N . LEU A 1 222 ? 4.182 8.364 -4.178 1.00 94.88 222 LEU A N 1
ATOM 1759 C CA . LEU A 1 222 ? 3.716 7.572 -3.046 1.00 94.88 222 LEU A CA 1
ATOM 1760 C C . LEU A 1 222 ? 3.458 6.150 -3.540 1.00 94.88 222 LEU A C 1
ATOM 1762 O O . LEU A 1 222 ? 2.751 5.968 -4.530 1.00 94.88 222 LEU A O 1
ATOM 1766 N N . GLN A 1 223 ? 4.001 5.150 -2.852 1.00 94.56 223 GLN A N 1
ATOM 1767 C CA . GLN A 1 223 ? 3.794 3.747 -3.206 1.00 94.56 223 GLN A CA 1
ATOM 1768 C C . GLN A 1 223 ? 3.599 2.902 -1.954 1.00 94.56 223 GLN A C 1
ATOM 1770 O O . GLN A 1 223 ? 4.410 2.945 -1.031 1.00 94.56 223 GLN A O 1
ATOM 1775 N N . ILE A 1 224 ? 2.543 2.095 -1.973 1.00 95.75 224 ILE A N 1
ATOM 1776 C CA . ILE A 1 224 ? 2.264 1.016 -1.030 1.00 95.75 224 ILE A CA 1
ATOM 1777 C C . ILE A 1 224 ? 1.717 -0.162 -1.836 1.00 95.75 224 ILE A C 1
ATOM 1779 O O . ILE A 1 224 ? 1.025 0.032 -2.833 1.00 95.75 224 ILE A O 1
ATOM 1783 N N . SER A 1 225 ? 2.041 -1.383 -1.430 1.00 94.81 225 SER A N 1
ATOM 1784 C CA . SER A 1 225 ? 1.485 -2.603 -2.021 1.00 94.81 225 SER A CA 1
ATOM 1785 C C . SER A 1 225 ? 0.805 -3.432 -0.941 1.00 94.81 225 SER A C 1
ATOM 1787 O O . SER A 1 225 ? 1.090 -3.260 0.242 1.00 94.81 225 SER A O 1
ATOM 1789 N N . THR A 1 226 ? -0.096 -4.327 -1.344 1.00 96.12 226 THR A N 1
ATOM 1790 C CA . THR A 1 226 ? -0.701 -5.300 -0.434 1.00 96.12 226 THR A CA 1
ATOM 1791 C C . THR A 1 226 ? -0.743 -6.681 -1.064 1.00 96.12 226 THR A C 1
ATOM 1793 O O . THR A 1 226 ? -1.103 -6.823 -2.234 1.00 96.12 226 THR A O 1
ATOM 1796 N N . GLN A 1 227 ? -0.432 -7.716 -0.285 1.00 95.31 227 GLN A N 1
ATOM 1797 C CA . GLN A 1 227 ? -0.780 -9.080 -0.670 1.00 95.31 227 GLN A CA 1
ATOM 1798 C C . GLN A 1 227 ? -2.289 -9.292 -0.490 1.00 95.31 227 GLN A C 1
ATOM 1800 O O . GLN A 1 227 ? -2.884 -8.823 0.480 1.00 95.31 227 GLN A O 1
ATOM 1805 N N . LEU A 1 228 ? -2.921 -9.968 -1.451 1.00 95.31 228 LEU A N 1
ATOM 1806 C CA . LEU A 1 228 ? -4.363 -10.209 -1.448 1.00 95.31 228 LEU A CA 1
ATOM 1807 C C . LEU A 1 228 ? -4.690 -11.610 -0.908 1.00 95.31 228 LEU A C 1
ATOM 1809 O O . LEU A 1 228 ? -3.999 -12.569 -1.261 1.00 95.31 228 LEU A O 1
ATOM 1813 N N . PRO A 1 229 ? -5.783 -11.774 -0.139 1.00 96.69 229 PRO A N 1
ATOM 1814 C CA . PRO A 1 229 ? -6.213 -13.084 0.357 1.00 96.69 229 PRO A CA 1
ATOM 1815 C C . PRO A 1 229 ? -6.877 -13.964 -0.713 1.00 96.69 229 PRO A C 1
ATOM 1817 O O . PRO A 1 229 ? -7.107 -15.148 -0.481 1.00 96.69 229 PRO A O 1
ATOM 1820 N N . SER A 1 230 ? -7.253 -13.400 -1.867 1.00 97.31 230 SER A N 1
ATOM 1821 C CA . SER A 1 230 ? -7.870 -14.137 -2.973 1.00 97.31 230 SER A CA 1
ATOM 1822 C C . SER A 1 230 ? -7.663 -13.420 -4.307 1.00 97.31 230 SER A C 1
ATOM 1824 O O . SER A 1 230 ? -7.273 -12.255 -4.340 1.00 97.31 230 SER A O 1
ATOM 1826 N N . THR A 1 231 ? -7.994 -14.093 -5.409 1.00 96.69 231 THR A N 1
ATOM 1827 C CA . THR A 1 231 ? -7.959 -13.500 -6.756 1.00 96.69 231 THR A CA 1
ATOM 1828 C C . THR A 1 231 ? -9.250 -12.773 -7.143 1.00 96.69 231 THR A C 1
ATOM 1830 O O . THR A 1 231 ? -9.376 -12.289 -8.264 1.00 96.69 231 THR A O 1
ATOM 1833 N N . ASN A 1 232 ? -10.243 -12.720 -6.253 1.00 97.81 232 ASN A N 1
ATOM 1834 C CA . ASN A 1 232 ? -11.543 -12.111 -6.520 1.00 97.81 232 ASN A CA 1
ATOM 1835 C C . ASN A 1 232 ? -11.487 -10.607 -6.221 1.00 97.81 232 ASN A C 1
ATOM 1837 O O . ASN A 1 232 ? -11.840 -10.176 -5.126 1.00 97.81 232 ASN A O 1
ATOM 1841 N N . VAL A 1 233 ? -11.019 -9.827 -7.197 1.00 97.88 233 VAL A N 1
ATOM 1842 C CA . VAL A 1 233 ? -10.897 -8.364 -7.116 1.00 97.88 233 VAL A CA 1
ATOM 1843 C C . VAL A 1 233 ? -11.856 -7.720 -8.116 1.00 97.88 233 VAL A C 1
ATOM 1845 O O . VAL A 1 233 ? -11.954 -8.173 -9.257 1.00 97.88 233 VAL A O 1
ATOM 1848 N N . TYR A 1 234 ? -12.543 -6.660 -7.689 1.00 97.31 234 TYR A N 1
ATOM 1849 C CA . TYR A 1 234 ? -13.558 -5.929 -8.457 1.00 97.31 234 TYR A CA 1
ATOM 1850 C C . TYR A 1 234 ? -13.441 -4.424 -8.169 1.00 97.31 234 TYR A C 1
ATOM 1852 O O . TYR A 1 234 ? -12.921 -4.044 -7.121 1.00 97.31 234 TYR A O 1
ATOM 1860 N N . GLY A 1 235 ? -13.948 -3.572 -9.062 1.00 96.12 235 GLY A N 1
ATOM 1861 C CA . GLY A 1 235 ? -13.900 -2.110 -8.912 1.00 96.12 235 GLY A CA 1
ATOM 1862 C C . GLY A 1 235 ? -12.787 -1.469 -9.739 1.00 96.12 235 GLY A C 1
ATOM 1863 O O . GLY A 1 235 ? -12.499 -1.966 -10.824 1.00 96.12 235 GLY A O 1
ATOM 1864 N N . PHE A 1 236 ? -12.168 -0.401 -9.217 1.00 94.12 236 PHE A N 1
ATOM 1865 C CA . PHE A 1 236 ? -11.314 0.559 -9.946 1.00 94.12 236 PHE A CA 1
ATOM 1866 C C . PHE A 1 236 ? -12.047 1.260 -11.105 1.00 94.12 236 PHE A C 1
ATOM 1868 O O . PHE A 1 236 ? -12.967 0.708 -11.701 1.00 94.12 236 PHE A O 1
ATOM 1875 N N . GLY A 1 237 ? -11.672 2.498 -11.427 1.00 91.75 237 GLY A N 1
ATOM 1876 C CA . GLY A 1 237 ? -12.323 3.226 -12.517 1.00 91.75 237 GLY A CA 1
ATOM 1877 C C . GLY A 1 237 ? -12.094 4.735 -12.491 1.00 91.75 237 GLY A C 1
ATOM 1878 O O . GLY A 1 237 ? -11.590 5.270 -11.510 1.00 91.75 237 GLY A O 1
ATOM 1879 N N . GLU A 1 238 ? -12.448 5.443 -13.559 1.00 94.12 238 GLU A N 1
ATOM 1880 C CA . GLU A 1 238 ? -13.178 4.965 -14.748 1.00 94.12 238 GLU A CA 1
ATOM 1881 C C . GLU A 1 238 ? -12.243 4.366 -15.820 1.00 94.12 238 GLU A C 1
ATOM 1883 O O . GLU A 1 238 ? -11.314 5.021 -16.278 1.00 94.12 238 GLU A O 1
ATOM 1888 N N . ASN A 1 239 ? -12.455 3.097 -16.189 1.00 91.50 239 ASN A N 1
ATOM 1889 C CA . ASN A 1 239 ? -11.641 2.348 -17.156 1.00 91.50 239 ASN A CA 1
ATOM 1890 C C . ASN A 1 239 ? -12.513 1.299 -17.873 1.00 91.50 239 ASN A C 1
ATOM 1892 O O . ASN A 1 239 ? -13.467 0.783 -17.288 1.00 91.50 239 ASN A O 1
ATOM 1896 N N . ILE A 1 240 ? -12.160 0.912 -19.107 1.00 90.62 240 ILE A N 1
ATOM 1897 C CA . ILE A 1 240 ? -12.775 -0.257 -19.760 1.00 90.62 240 ILE A CA 1
ATOM 1898 C C . ILE A 1 240 ? -12.058 -1.527 -19.313 1.00 90.62 240 ILE A C 1
ATOM 1900 O O . ILE A 1 240 ? -10.951 -1.831 -19.762 1.00 90.62 240 ILE A O 1
ATOM 1904 N N . HIS A 1 241 ? -12.732 -2.315 -18.482 1.00 91.31 241 HIS A N 1
ATOM 1905 C CA . HIS A 1 241 ? -12.305 -3.670 -18.151 1.00 91.31 241 HIS A CA 1
ATOM 1906 C C . HIS A 1 241 ? -12.963 -4.679 -19.105 1.00 91.31 241 HIS A C 1
ATOM 1908 O O . HIS A 1 241 ? -14.156 -4.592 -19.384 1.00 91.31 241 HIS A O 1
ATOM 1914 N N . LYS A 1 242 ? -12.205 -5.678 -19.587 1.00 88.69 242 LYS A N 1
ATOM 1915 C CA . LYS A 1 242 ? -12.753 -6.770 -20.426 1.00 88.69 242 LYS A CA 1
ATOM 1916 C C . LYS A 1 242 ? -13.693 -7.707 -19.656 1.00 88.69 242 LYS A C 1
ATOM 1918 O O . LYS A 1 242 ? -14.482 -8.423 -20.262 1.00 88.69 242 LYS A O 1
ATOM 1923 N N . SER A 1 243 ? -13.573 -7.731 -18.332 1.00 94.00 243 SER A N 1
ATOM 1924 C CA . SER A 1 243 ? -14.352 -8.561 -17.418 1.00 94.00 243 SER A CA 1
ATOM 1925 C C . SER A 1 243 ? -14.603 -7.809 -16.116 1.00 94.00 243 SER A C 1
ATOM 1927 O O . SER A 1 243 ? -13.825 -6.937 -15.738 1.00 94.00 243 SER A O 1
ATOM 1929 N N . PHE A 1 244 ? -15.674 -8.174 -15.407 1.00 95.44 244 PHE A N 1
ATOM 1930 C CA . PHE A 1 244 ? -15.984 -7.581 -14.104 1.00 95.44 244 PHE A CA 1
ATOM 1931 C C . PHE A 1 244 ? -14.973 -7.988 -13.021 1.00 95.44 244 PHE A C 1
ATOM 1933 O O . PHE A 1 244 ? -14.502 -7.147 -12.259 1.00 95.44 244 PHE A O 1
ATOM 1940 N N . LYS A 1 245 ? -14.608 -9.278 -12.976 1.00 97.56 245 LYS A N 1
ATOM 1941 C CA . LYS A 1 245 ? -13.482 -9.763 -12.170 1.00 97.56 245 LYS A CA 1
ATOM 1942 C C . LYS A 1 245 ? -12.173 -9.306 -12.814 1.00 97.56 245 LYS A C 1
ATOM 1944 O O . LYS A 1 245 ? -11.988 -9.519 -14.013 1.00 97.56 245 LYS A O 1
ATOM 1949 N N . HIS A 1 246 ? -11.272 -8.734 -12.021 1.00 96.69 246 HIS A N 1
ATOM 1950 C CA . HIS A 1 246 ? -9.964 -8.278 -12.492 1.00 96.69 246 HIS A CA 1
ATOM 1951 C C . HIS A 1 246 ? -9.054 -9.429 -12.925 1.00 96.69 246 HIS A C 1
ATOM 1953 O O . HIS A 1 246 ? -8.953 -10.457 -12.252 1.00 96.69 246 HIS A O 1
ATOM 1959 N N . ASP A 1 247 ? -8.342 -9.205 -14.028 1.00 93.56 247 ASP A N 1
ATOM 1960 C CA . ASP A 1 247 ? -7.176 -9.992 -14.422 1.00 93.56 247 ASP A CA 1
ATOM 1961 C C . ASP A 1 247 ? -5.959 -9.509 -13.618 1.00 93.56 247 ASP A C 1
ATOM 1963 O O . ASP A 1 247 ? -5.540 -8.359 -13.745 1.00 93.56 247 ASP A O 1
ATOM 1967 N N . LEU A 1 248 ? -5.403 -10.382 -12.776 1.00 93.12 248 LEU A N 1
ATOM 1968 C CA . LEU A 1 248 ? -4.267 -10.061 -11.902 1.00 93.12 248 LEU A CA 1
ATOM 1969 C C . LEU A 1 248 ? -2.904 -10.302 -12.568 1.00 93.12 248 LEU A C 1
ATOM 1971 O O . LEU A 1 248 ? -1.868 -10.162 -11.919 1.00 93.12 248 LEU A O 1
ATOM 1975 N N . ASN A 1 249 ? -2.879 -10.657 -13.856 1.00 91.56 249 ASN A N 1
ATOM 1976 C CA . ASN A 1 249 ? -1.643 -10.868 -14.601 1.00 91.56 249 ASN A CA 1
ATOM 1977 C C . ASN A 1 249 ? -1.045 -9.530 -15.056 1.00 91.56 249 ASN A C 1
ATOM 1979 O O . ASN A 1 249 ? -1.249 -9.102 -16.194 1.00 91.56 249 ASN A O 1
ATOM 1983 N N . TYR A 1 250 ? -0.301 -8.891 -14.146 1.00 91.19 250 TYR A N 1
ATOM 1984 C CA . TYR A 1 250 ? 0.550 -7.725 -14.418 1.00 91.19 250 TYR A CA 1
ATOM 1985 C C . TYR A 1 250 ? -0.181 -6.611 -15.191 1.00 91.19 250 TYR A C 1
ATOM 1987 O O . TYR A 1 250 ? 0.251 -6.173 -16.258 1.00 91.19 250 TYR A O 1
ATOM 1995 N N . LYS A 1 251 ? -1.337 -6.180 -14.669 1.00 91.62 251 LYS A N 1
ATOM 1996 C CA . LYS A 1 251 ? -2.135 -5.077 -15.225 1.00 91.62 251 LYS A CA 1
ATOM 1997 C C . LYS A 1 251 ? -1.895 -3.779 -14.468 1.00 91.62 251 LYS A C 1
ATOM 1999 O O . LYS A 1 251 ? -1.802 -3.780 -13.243 1.00 91.62 251 LYS A O 1
ATOM 2004 N N . THR A 1 252 ? -1.901 -2.678 -15.213 1.00 93.06 252 THR A N 1
ATOM 2005 C CA . THR A 1 252 ? -1.837 -1.315 -14.681 1.00 93.06 252 THR A CA 1
ATOM 2006 C C . THR A 1 252 ? -3.086 -0.564 -15.116 1.00 93.06 252 THR A C 1
ATOM 2008 O O . THR A 1 252 ? -3.375 -0.490 -16.309 1.00 93.06 252 THR A O 1
ATOM 2011 N N . TRP A 1 253 ? -3.809 0.003 -14.152 1.00 94.81 253 TRP A N 1
ATOM 2012 C CA . TRP A 1 253 ? -5.029 0.776 -14.384 1.00 94.81 253 TRP A CA 1
ATOM 2013 C C . TRP A 1 253 ? -4.788 2.232 -13.971 1.00 94.81 253 TRP A C 1
ATOM 2015 O O . TRP A 1 253 ? -4.780 2.520 -12.772 1.00 94.81 253 TRP A O 1
ATOM 2025 N N . PRO A 1 254 ? -4.532 3.154 -14.918 1.00 94.81 254 PRO A N 1
ATOM 2026 C CA . PRO A 1 254 ? -4.344 4.559 -14.581 1.00 94.81 254 PRO A CA 1
ATOM 2027 C C . PRO A 1 254 ? -5.659 5.174 -14.083 1.00 94.81 254 PRO A C 1
ATOM 2029 O O . PRO A 1 254 ? -6.749 4.801 -14.517 1.00 94.81 254 PRO A O 1
ATOM 2032 N N . MET A 1 255 ? -5.551 6.135 -13.167 1.00 95.81 255 MET A N 1
ATOM 2033 C CA . MET A 1 255 ? -6.689 6.879 -12.626 1.00 95.81 255 MET A CA 1
ATOM 2034 C C . MET A 1 255 ? -6.361 8.369 -12.653 1.00 95.81 255 MET A C 1
ATOM 2036 O O . MET A 1 255 ? -5.669 8.886 -11.779 1.00 95.81 255 MET A O 1
ATOM 2040 N N . PHE A 1 256 ? -6.834 9.049 -13.692 1.00 95.88 256 PHE A N 1
ATOM 2041 C CA . PHE A 1 256 ? -6.750 10.497 -13.835 1.00 95.88 256 PHE A CA 1
ATOM 2042 C C . PHE A 1 256 ? -7.902 10.942 -14.727 1.00 95.88 256 PHE A C 1
ATOM 2044 O O . PHE A 1 256 ? -7.983 10.491 -15.870 1.00 95.88 256 PHE A O 1
ATOM 2051 N N . SER A 1 257 ? -8.806 11.771 -14.200 1.00 95.94 257 SER A N 1
ATOM 2052 C CA . SER A 1 257 ? -9.984 12.219 -14.943 1.00 95.94 257 SER A CA 1
ATOM 2053 C C . SER A 1 257 ? -9.554 12.844 -16.264 1.00 95.94 257 SER A C 1
ATOM 2055 O O . SER A 1 257 ? -8.794 13.814 -16.293 1.00 95.94 257 SER A O 1
ATOM 2057 N N . ARG A 1 258 ? -10.014 12.253 -17.362 1.00 94.38 258 ARG A N 1
ATOM 2058 C CA . ARG A 1 258 ? -9.582 12.609 -18.704 1.00 94.38 258 ARG A CA 1
ATOM 2059 C C . ARG A 1 258 ? -10.764 12.506 -19.645 1.00 94.38 258 ARG A C 1
ATOM 2061 O O . ARG A 1 258 ? -11.407 11.465 -19.702 1.00 94.38 258 ARG A O 1
ATOM 2068 N N . ASP A 1 259 ? -10.988 13.567 -20.410 1.00 94.62 259 ASP A N 1
ATOM 2069 C CA . ASP A 1 259 ? -11.866 13.500 -21.570 1.00 94.62 259 ASP A CA 1
ATOM 2070 C C . ASP A 1 259 ? -11.189 12.636 -22.640 1.00 94.62 259 ASP A C 1
ATOM 2072 O O . ASP A 1 259 ? -10.201 13.030 -23.273 1.00 94.62 259 ASP A O 1
ATOM 2076 N N . GLN A 1 260 ? -11.639 11.391 -22.708 1.00 89.69 260 GLN A N 1
ATOM 2077 C CA . GLN A 1 260 ? -11.201 10.377 -23.644 1.00 89.69 260 GLN A CA 1
ATOM 2078 C C . GLN A 1 260 ? -12.376 9.431 -23.850 1.00 89.69 260 GLN A C 1
ATOM 2080 O O . GLN A 1 260 ? -12.929 8.907 -22.884 1.00 89.69 260 GLN A O 1
ATOM 2085 N N . ALA A 1 261 ? -12.733 9.179 -25.108 1.00 88.75 261 ALA A N 1
ATOM 2086 C CA . ALA A 1 261 ? -13.795 8.231 -25.406 1.00 88.75 261 ALA A CA 1
ATOM 2087 C C . ALA A 1 261 ? -13.470 6.858 -24.781 1.00 88.75 261 ALA A C 1
ATOM 2089 O O . ALA A 1 261 ? -12.338 6.376 -24.949 1.00 88.75 261 ALA A O 1
ATOM 2090 N N . PRO A 1 262 ? -14.434 6.206 -24.101 1.00 85.62 262 PRO A N 1
ATOM 2091 C CA . PRO A 1 262 ? -14.281 4.818 -23.697 1.00 85.62 262 PRO A CA 1
ATOM 2092 C C . PRO A 1 262 ? -14.011 4.010 -24.976 1.00 85.62 262 PRO A C 1
ATOM 2094 O O . PRO A 1 262 ? -14.818 4.010 -25.899 1.00 85.62 262 PRO A O 1
ATOM 2097 N N . GLY A 1 263 ? -12.820 3.406 -25.043 1.00 74.69 263 GLY A N 1
ATOM 2098 C CA . GLY A 1 263 ? -12.204 2.805 -26.228 1.00 74.69 263 GLY A CA 1
ATOM 2099 C C . GLY A 1 263 ? -13.147 2.285 -27.320 1.00 74.69 263 GLY A C 1
ATOM 2100 O O . GLY A 1 263 ? -13.897 1.333 -27.122 1.00 74.69 263 GLY A O 1
ATOM 2101 N N . TRP A 1 264 ? -12.984 2.853 -28.516 1.00 48.91 264 TRP A N 1
ATOM 2102 C CA . TRP A 1 264 ? -13.373 2.273 -29.799 1.00 48.91 264 TRP A CA 1
ATOM 2103 C C . TRP A 1 264 ? -12.111 1.624 -30.380 1.00 48.91 264 TRP A C 1
ATOM 2105 O O . TRP A 1 264 ? -11.082 2.288 -30.520 1.00 48.91 264 TRP A O 1
ATOM 2115 N N . THR A 1 265 ? -12.120 0.324 -30.673 1.00 53.56 265 THR A N 1
ATOM 2116 C CA . THR A 1 265 ? -11.005 -0.264 -31.430 1.00 53.56 265 THR A CA 1
ATOM 2117 C C . THR A 1 265 ? -11.028 0.338 -32.832 1.00 53.56 265 THR A C 1
ATOM 2119 O O . THR A 1 265 ? -12.019 0.220 -33.547 1.00 53.56 265 THR A O 1
ATOM 2122 N N . ALA A 1 266 ? -9.933 0.987 -33.229 1.00 44.91 266 ALA A N 1
ATOM 2123 C CA . ALA A 1 266 ? -9.704 1.572 -34.551 1.00 44.91 266 ALA A CA 1
ATOM 2124 C C . ALA A 1 266 ? -9.557 0.505 -35.662 1.00 44.91 266 ALA A C 1
ATOM 2126 O O . ALA A 1 266 ? -8.608 0.532 -36.439 1.00 44.91 266 ALA A O 1
ATOM 2127 N N . GLN A 1 267 ? -10.469 -0.470 -35.714 1.00 41.00 267 GLN A N 1
ATOM 2128 C CA . GLN A 1 267 ? -10.457 -1.559 -36.693 1.00 41.00 267 GLN A CA 1
ATOM 2129 C C . GLN A 1 267 ? -11.786 -1.715 -37.452 1.00 41.00 267 GLN A C 1
ATOM 2131 O O . GLN A 1 267 ? -11.845 -2.492 -38.398 1.00 41.00 267 GLN A O 1
ATOM 2136 N N . TYR A 1 268 ? -12.813 -0.920 -37.120 1.00 42.19 268 TYR A N 1
ATOM 2137 C CA . TYR A 1 268 ? -14.072 -0.836 -37.880 1.00 42.19 268 TYR A CA 1
ATOM 2138 C C . TYR A 1 268 ? -14.349 0.542 -38.501 1.00 42.19 268 TYR A C 1
ATOM 2140 O O . TYR A 1 268 ? -15.411 0.744 -39.083 1.00 42.19 268 TYR A O 1
ATOM 2148 N N . SER A 1 269 ? -13.392 1.477 -38.487 1.00 39.72 269 SER A N 1
ATOM 2149 C CA . SER A 1 269 ? -13.523 2.766 -39.194 1.00 39.72 269 SER A CA 1
ATOM 2150 C C . SER A 1 269 ? -13.429 2.646 -40.723 1.00 39.72 269 SER A C 1
ATOM 2152 O O . SER A 1 269 ? -13.342 3.660 -41.404 1.00 39.72 269 SER A O 1
ATOM 2154 N N . LEU A 1 270 ? -13.440 1.431 -41.282 1.00 46.47 270 LEU A N 1
ATOM 2155 C CA . LEU A 1 270 ? -13.409 1.230 -42.731 1.00 46.47 270 LEU A CA 1
ATOM 2156 C C . LEU A 1 270 ? -14.778 1.034 -43.390 1.00 46.47 270 LEU A C 1
ATOM 2158 O O . LEU A 1 270 ? -14.798 0.924 -44.609 1.00 46.47 270 LEU A O 1
ATOM 2162 N N . LEU A 1 271 ? -15.910 0.995 -42.673 1.00 45.72 271 LEU A N 1
ATOM 2163 C CA . LEU A 1 271 ? -17.186 0.649 -43.326 1.00 45.72 271 LEU A CA 1
ATOM 2164 C C . LEU A 1 271 ? -18.454 1.351 -42.810 1.00 45.72 271 LEU A C 1
ATOM 2166 O O . LEU A 1 271 ? -19.480 0.697 -42.774 1.00 45.72 271 LEU A O 1
ATOM 2170 N N . ILE A 1 272 ? -18.440 2.645 -42.475 1.00 43.44 272 ILE A N 1
ATOM 2171 C CA . ILE A 1 272 ? -19.629 3.543 -42.444 1.00 43.44 272 ILE A CA 1
ATOM 2172 C C . ILE A 1 272 ? -19.031 4.968 -42.493 1.00 43.44 272 ILE A C 1
ATOM 2174 O O . ILE A 1 272 ? -18.259 5.283 -41.599 1.00 43.44 272 ILE A O 1
ATOM 2178 N N . GLU A 1 273 ? -19.185 5.876 -43.459 1.00 35.97 273 GLU A N 1
ATOM 2179 C CA . GLU A 1 273 ? -20.122 6.183 -44.554 1.00 35.97 273 GLU A CA 1
ATOM 2180 C C . GLU A 1 273 ? -19.318 7.009 -45.598 1.00 35.97 273 GLU A C 1
ATOM 2182 O O . GLU A 1 273 ? -18.412 7.745 -45.213 1.00 35.97 273 GLU A O 1
ATOM 2187 N N . LYS A 1 274 ? -19.394 6.679 -46.896 1.00 40.06 274 LYS A N 1
ATOM 2188 C CA . LYS A 1 274 ? -20.169 7.368 -47.957 1.00 40.06 274 LYS A CA 1
ATOM 2189 C C . LYS A 1 274 ? -19.733 8.796 -48.282 1.00 40.06 274 LYS A C 1
ATOM 2191 O O . LYS A 1 274 ? -20.005 9.702 -47.473 1.00 40.06 274 LYS A O 1
#

Foldseek 3Di:
DPDVVPVVVVVVVVVVVVVCCVPVVVVVVVVPPPPPPPDPDDPDPDDPLQQFAADPDLLLFDALCVVPPPDDCVLLVVQVWAAAPPDPDPQRHRRGHGLSDQWAWAWDPDWAADQFGIKTWIDTRDDGSCCVVFPFAPTWMWDWGAFELEDIDIDIDRPVDHADDDPDDDPTHPGHYDPVSRQWDWDQPDRRQTWIWIAGNVVRQTAFTFSGRHFGGGRPDTDTDTDHSDQADADDDDADDPDRRDDPRNDDDDDDDDPDPRDDPPPPPPDDDD

Radius of gyration: 31.17 Å; chains: 1; bounding box: 55×112×70 Å

InterPro domains:
  IPR000519 P-type trefoil domain [PF00088] (58-98)
  IPR000519 P-type trefoil domain [PS51448] (52-99)
  IPR000519 P-type trefoil domain [SM00018] (52-102)
  IPR000519 P-type trefoil domain [cd00111] (61-98)
  IPR011013 Galactose mutarotase-like domain superfamily [SSF74650] (76-263)
  IPR044913 P-type trefoil domain superfamily [G3DSA:4.10.110.10] (51-96)

Sequence (274 aa):
MSKNCSRKRIGLICLVIVVFAAILVPVAYEATRKDKRKDTGSKNNDGGINTPQAPEKQTQRIDCFPENVGLTEDKCKERNCIYDKSVTVPGVPSCFFPVNKHYGFLAEKESTNTPLGYKVNLQQKGNSPFESKSPRFVEPTFEVQFLSENLARFKFYDKANARYEVPVPLDVPKTRAEASKINYEVNIVDRDDFAFEIKRRSTGTVIFDSRVGGLTLTNQFLQISTQLPSTNVYGFGENIHKSFKHDLNYKTWPMFSRDQAPGWTAQYSLLIEK